Protein AF-A0A7S4T462-F1 (afdb_monomer_lite)

Radius of gyration: 34.38 Å; chains: 1; bounding box: 130×39×91 Å

Foldseek 3Di:
DLVLQLLVLQDDPPPPDPPPPDPDDDDDDDDDDDDDDDDDDDDPPPPPPPPDRPPDPDQDPSSVVLVVVLVQFVLDLSNLSSLQSSQCPVPPQWAALVSLVVLLVVLQVVCVVVVHDGDDSVRVVVVLCVLLVAPDPGTDGSVSCNDPRRSRPNSLSSCSRHVNVVVVCVVPDDPVVVVVVVVDPDPTSVVVVVVVVVVVVVVVVVVVVVVVVVVVVVVPPPPDDDDDDDDDDDDDDDDDDDD

InterPro domains:
  IPR002048 EF-hand domain [PS50222] (75-110)
  IPR011992 EF-hand domain pair [SSF47473] (55-147)
  IPR018247 EF-Hand 1, calcium-binding site [PS00018] (88-100)

O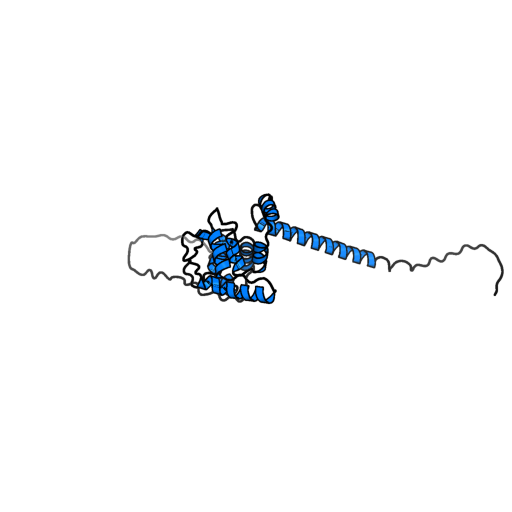rganism: NCBI:txid49249

Sequence (243 aa):
MIVDRIFDAAPRPFEGTSHIDGAGGKEEGEGGGNDQQSSPTDDQQTQQQQNGPINRDYLSYEDFIFFMLSEEDKANEISVRYWFTCIDVDGDGKLNNMEMRSFYAVQLHRMQCMGHEIVPFEDMLCQMIDMIKPGNNDYLVVEDFLQVECAQVSGALFDALFNLNKYLQFEQRDPFMERQKREDEFETDWDRFACIDYNRLAMEEEAREEEAMEIDWVTVDDEDDDGDDFNSLGLGGASEAPF

Structure (mmCIF, N/CA/C/O backbone):
data_AF-A0A7S4T462-F1
#
_entry.id   AF-A0A7S4T462-F1
#
loop_
_atom_site.group_PDB
_atom_site.id
_atom_site.type_symbol
_atom_site.label_atom_id
_atom_site.label_alt_id
_atom_site.label_comp_id
_atom_site.label_asym_id
_atom_site.label_entity_id
_atom_site.label_seq_id
_atom_site.pdbx_PDB_ins_code
_atom_site.Cartn_x
_atom_site.Cartn_y
_atom_site.Cartn_z
_atom_site.occupancy
_atom_site.B_iso_or_equiv
_atom_site.auth_seq_id
_atom_site.auth_comp_id
_atom_site.auth_asym_id
_atom_site.auth_atom_id
_atom_site.pdbx_PDB_model_num
ATOM 1 N N . MET A 1 1 ? -4.433 -18.798 -0.898 1.00 62.19 1 MET A N 1
ATOM 2 C CA . MET A 1 1 ? -3.536 -17.836 -0.198 1.00 62.19 1 MET A CA 1
ATOM 3 C C . MET A 1 1 ? -3.429 -16.597 -1.069 1.00 62.19 1 MET A C 1
ATOM 5 O O . MET A 1 1 ? -2.829 -16.730 -2.119 1.00 62.19 1 MET A O 1
ATOM 9 N N . ILE A 1 2 ? -4.044 -15.473 -0.678 1.00 71.19 2 ILE A N 1
ATOM 10 C CA . ILE A 1 2 ? -4.223 -14.185 -1.400 1.00 71.19 2 ILE A CA 1
ATOM 11 C C . ILE A 1 2 ? -4.645 -14.249 -2.883 1.00 71.19 2 ILE A C 1
ATOM 13 O O . ILE A 1 2 ? -5.666 -13.684 -3.234 1.00 71.19 2 ILE A O 1
ATOM 17 N N . VAL A 1 3 ? -3.933 -14.988 -3.733 1.00 64.25 3 VAL A N 1
ATOM 18 C CA . VAL A 1 3 ? -4.213 -15.226 -5.154 1.00 64.25 3 VAL A CA 1
ATOM 19 C C . VAL A 1 3 ? -5.631 -15.745 -5.367 1.00 64.25 3 VAL A C 1
ATOM 21 O O . VAL A 1 3 ? -6.352 -15.185 -6.175 1.00 64.25 3 VAL A O 1
ATOM 24 N N . ASP A 1 4 ? -6.080 -16.727 -4.581 1.00 66.75 4 ASP A N 1
ATOM 25 C CA . ASP A 1 4 ? -7.462 -17.230 -4.682 1.00 66.75 4 ASP A CA 1
ATOM 26 C C . ASP A 1 4 ? -8.505 -16.149 -4.343 1.00 66.75 4 ASP A C 1
ATOM 28 O O . ASP A 1 4 ? -9.609 -16.159 -4.867 1.00 66.75 4 ASP A O 1
ATOM 32 N N . ARG A 1 5 ? -8.142 -15.196 -3.475 1.00 73.62 5 ARG A N 1
ATOM 33 C CA . ARG A 1 5 ? -9.032 -14.131 -2.988 1.00 73.62 5 ARG A CA 1
ATOM 34 C C . ARG A 1 5 ? -9.063 -12.918 -3.918 1.00 73.62 5 ARG A C 1
ATOM 36 O O . ARG A 1 5 ? -10.087 -12.251 -3.999 1.00 73.62 5 ARG A O 1
ATOM 43 N N . ILE A 1 6 ? -7.989 -12.685 -4.673 1.00 73.94 6 ILE A N 1
ATOM 44 C CA . ILE A 1 6 ? -7.920 -11.690 -5.758 1.00 73.94 6 ILE A CA 1
ATOM 45 C C . ILE A 1 6 ? -9.051 -11.922 -6.776 1.00 73.94 6 ILE A C 1
ATOM 47 O O . ILE A 1 6 ? -9.621 -10.955 -7.281 1.00 73.94 6 ILE A O 1
ATOM 51 N N . PHE A 1 7 ? -9.414 -13.184 -7.038 1.00 67.00 7 PHE A N 1
ATOM 52 C CA . PHE A 1 7 ? -10.509 -13.546 -7.947 1.00 67.00 7 PHE A CA 1
ATOM 53 C C . PHE A 1 7 ? -11.904 -13.191 -7.418 1.00 67.00 7 PHE A C 1
ATOM 55 O O . PHE A 1 7 ? -12.796 -12.862 -8.208 1.00 67.00 7 PHE A O 1
ATOM 62 N N . ASP A 1 8 ? -12.082 -13.253 -6.099 1.00 66.06 8 ASP A N 1
ATOM 63 C CA . ASP A 1 8 ? -13.355 -12.978 -5.428 1.00 66.06 8 ASP A CA 1
ATOM 64 C C . ASP A 1 8 ? -13.552 -11.476 -5.165 1.00 66.06 8 ASP A C 1
ATOM 66 O O . ASP A 1 8 ? -14.682 -10.991 -5.165 1.00 66.06 8 ASP A O 1
ATOM 70 N N . ALA A 1 9 ? -12.459 -10.730 -4.970 1.00 61.94 9 ALA A N 1
ATOM 71 C CA . ALA A 1 9 ? -12.488 -9.318 -4.593 1.00 61.94 9 ALA A CA 1
ATOM 72 C C . ALA A 1 9 ? -12.623 -8.338 -5.771 1.00 61.94 9 ALA A C 1
ATOM 74 O O . ALA A 1 9 ? -12.932 -7.167 -5.546 1.00 61.94 9 ALA A O 1
ATOM 75 N N . ALA A 1 10 ? -12.378 -8.770 -7.014 1.00 58.78 10 ALA A N 1
ATOM 76 C CA . ALA A 1 10 ? -12.429 -7.881 -8.176 1.00 58.78 10 ALA A CA 1
ATOM 77 C C . ALA A 1 10 ? -13.847 -7.307 -8.363 1.00 58.78 10 ALA A C 1
ATOM 79 O O . ALA A 1 10 ? -14.782 -8.082 -8.588 1.00 58.78 10 ALA A O 1
ATOM 80 N N . PRO A 1 11 ? -14.049 -5.974 -8.274 1.00 55.66 11 PRO A N 1
ATOM 81 C CA . PRO A 1 11 ? -15.341 -5.378 -8.575 1.00 55.66 11 PRO A CA 1
ATOM 82 C C . PRO A 1 11 ? -15.664 -5.639 -10.047 1.00 55.66 11 PRO A C 1
ATOM 84 O O . PRO A 1 11 ? -14.850 -5.367 -10.923 1.00 55.66 11 PRO A O 1
ATOM 87 N N . ARG A 1 12 ? -16.854 -6.187 -10.316 1.00 59.28 12 ARG A N 1
ATOM 88 C CA . ARG A 1 12 ? -17.283 -6.614 -11.657 1.00 59.28 12 ARG A CA 1
ATOM 89 C C . ARG A 1 12 ? -18.352 -5.664 -12.200 1.00 59.28 12 ARG A C 1
ATOM 91 O O . ARG A 1 12 ? -19.543 -5.968 -12.101 1.00 59.28 12 ARG A O 1
ATOM 98 N N . PRO A 1 13 ? -17.981 -4.494 -12.746 1.00 53.31 13 PRO A N 1
ATOM 99 C CA . PRO A 1 13 ? -18.954 -3.511 -13.220 1.00 53.31 13 PRO A CA 1
ATOM 100 C C . PRO A 1 13 ? -19.794 -3.997 -14.415 1.00 53.31 13 PRO A C 1
ATOM 102 O O . PRO A 1 13 ? -20.861 -3.435 -14.658 1.00 53.31 13 PRO A O 1
ATOM 105 N N . PHE A 1 14 ? -19.368 -5.042 -15.141 1.00 52.16 14 PHE A N 1
ATOM 106 C CA . PHE A 1 14 ? -20.027 -5.486 -16.379 1.00 52.16 14 PHE A CA 1
ATOM 107 C C . PHE A 1 14 ? -20.730 -6.854 -16.313 1.00 52.16 14 PHE A C 1
ATOM 109 O O . PHE A 1 14 ? -21.418 -7.218 -17.268 1.00 52.16 14 PHE A O 1
ATOM 116 N N . GLU A 1 15 ? -20.677 -7.587 -15.193 1.00 54.62 15 GLU A N 1
ATOM 117 C CA . GLU A 1 15 ? -21.328 -8.912 -15.075 1.00 54.62 15 GLU A CA 1
ATOM 118 C C . GLU A 1 15 ? -22.874 -8.871 -14.985 1.00 54.62 15 GLU A C 1
ATOM 120 O O . GLU A 1 15 ? -23.521 -9.903 -14.833 1.00 54.62 15 GLU A O 1
ATOM 125 N N . GLY A 1 16 ? -23.493 -7.697 -15.158 1.00 48.91 16 GLY A N 1
ATOM 126 C CA . GLY A 1 16 ? -24.949 -7.503 -15.129 1.00 48.91 16 GLY A CA 1
ATOM 127 C C . GLY A 1 16 ? -25.633 -7.184 -16.465 1.00 48.91 16 GLY A C 1
ATOM 128 O O . GLY A 1 16 ? -26.823 -6.883 -16.456 1.00 48.91 16 GLY A O 1
ATOM 129 N N . THR A 1 17 ? -24.948 -7.214 -17.616 1.00 41.41 17 THR A N 1
ATOM 130 C CA . THR A 1 17 ? -25.564 -6.807 -18.903 1.00 41.41 17 THR A CA 1
ATOM 131 C C . THR A 1 17 ? -25.539 -7.891 -19.976 1.00 41.41 17 THR A C 1
ATOM 133 O O . THR A 1 17 ? -25.097 -7.685 -21.099 1.00 41.41 17 THR A O 1
ATOM 136 N N . SER A 1 18 ? -26.115 -9.054 -19.678 1.00 38.94 18 SER A N 1
ATOM 137 C CA . SER A 1 18 ? -26.598 -9.963 -20.723 1.00 38.94 18 SER A CA 1
ATOM 138 C C . SER A 1 18 ? -28.106 -9.783 -20.939 1.00 38.94 18 SER A C 1
ATOM 140 O O . SER A 1 18 ? -28.881 -10.703 -20.692 1.00 38.94 18 SER A O 1
ATOM 142 N N . HIS A 1 19 ? -28.535 -8.603 -21.404 1.00 33.97 19 HIS A N 1
ATOM 143 C CA . HIS A 1 19 ? -29.791 -8.488 -22.154 1.00 33.97 19 HIS A CA 1
ATOM 144 C C . HIS A 1 19 ? -29.422 -8.419 -23.634 1.00 33.97 19 HIS A C 1
ATOM 146 O O . HIS A 1 19 ? -29.147 -7.363 -24.201 1.00 33.97 19 HIS A O 1
ATOM 152 N N . ILE A 1 20 ? -29.310 -9.599 -24.238 1.00 38.91 20 ILE A N 1
ATOM 153 C CA . ILE A 1 20 ? -29.162 -9.752 -25.679 1.00 38.91 20 ILE A CA 1
ATOM 154 C C . ILE A 1 20 ? -30.552 -9.492 -26.263 1.00 38.91 20 ILE A C 1
ATOM 156 O O . ILE A 1 20 ? -31.347 -10.419 -26.413 1.00 38.91 20 ILE A O 1
ATOM 160 N N . ASP A 1 21 ? -30.871 -8.234 -26.562 1.00 31.23 21 ASP A N 1
ATOM 161 C CA . ASP A 1 21 ? -32.060 -7.914 -27.349 1.00 31.23 21 ASP A CA 1
ATOM 162 C C . ASP A 1 21 ? -31.800 -8.315 -28.802 1.00 31.23 21 ASP A C 1
ATOM 164 O O . ASP A 1 21 ? -31.276 -7.568 -29.630 1.00 31.23 21 ASP A O 1
ATOM 168 N N . GLY A 1 22 ? -32.151 -9.566 -29.099 1.00 31.09 22 GLY A N 1
ATOM 169 C CA . GLY A 1 22 ? -32.289 -10.065 -30.454 1.00 31.09 22 GLY A CA 1
ATOM 170 C C . GLY A 1 22 ? -33.370 -9.270 -31.179 1.00 31.09 22 GLY A C 1
ATOM 171 O O . GLY A 1 22 ? -34.562 -9.504 -30.990 1.00 31.09 22 GLY A O 1
ATOM 172 N N . ALA A 1 23 ? -32.944 -8.348 -32.040 1.00 31.73 23 ALA A N 1
ATOM 173 C CA . ALA A 1 23 ? -33.798 -7.644 -32.985 1.00 31.73 23 ALA A CA 1
ATOM 174 C C . ALA A 1 23 ? -34.336 -8.622 -34.050 1.00 31.73 23 ALA A C 1
ATOM 176 O O . ALA A 1 23 ? -33.812 -8.737 -35.157 1.00 31.73 23 ALA A O 1
ATOM 177 N N . GLY A 1 24 ? -35.392 -9.355 -33.697 1.00 30.33 24 GLY A N 1
ATOM 178 C CA . GLY A 1 24 ? -36.253 -10.080 -34.624 1.00 30.33 24 GLY A CA 1
ATOM 179 C C . GLY A 1 24 ? -37.418 -9.190 -35.036 1.00 30.33 24 GLY A C 1
ATOM 180 O O . GLY A 1 24 ? -38.389 -9.055 -34.298 1.00 30.33 24 GLY A O 1
ATOM 181 N N . GLY A 1 25 ? -37.326 -8.573 -36.214 1.00 32.47 25 GLY A N 1
ATOM 182 C CA . GLY A 1 25 ? -38.443 -7.839 -36.801 1.00 32.47 25 GLY A CA 1
ATOM 183 C C . GLY A 1 25 ? -39.597 -8.774 -37.163 1.00 32.47 25 GLY A C 1
ATOM 184 O O . GLY A 1 25 ? -39.369 -9.806 -37.797 1.00 32.47 25 GLY A O 1
ATOM 185 N N . LYS A 1 26 ? -40.825 -8.392 -36.790 1.00 30.56 26 LYS A N 1
ATOM 186 C CA . LYS A 1 26 ? -42.068 -8.783 -37.471 1.00 30.56 26 LYS A CA 1
ATOM 187 C C . LYS A 1 26 ? -43.258 -7.916 -37.040 1.00 30.56 26 LYS A C 1
ATOM 189 O O . LYS A 1 26 ? -43.678 -7.955 -35.893 1.00 30.56 26 LYS A O 1
ATOM 194 N N . GLU A 1 27 ? -43.726 -7.157 -38.028 1.00 30.92 27 GLU A N 1
ATOM 195 C CA . GLU A 1 27 ? -45.117 -6.933 -38.453 1.00 30.92 27 GLU A CA 1
ATOM 196 C C . GLU A 1 27 ? -46.184 -6.536 -37.417 1.00 30.92 27 GLU A C 1
ATOM 198 O O . GLU A 1 27 ? -46.613 -7.310 -36.565 1.00 30.92 27 GLU A O 1
ATOM 203 N N . GLU A 1 28 ? -46.674 -5.310 -37.614 1.00 28.75 28 GLU A N 1
ATOM 204 C CA . GLU A 1 28 ? -47.886 -4.729 -37.044 1.00 28.75 28 GLU A CA 1
ATOM 205 C C . GLU A 1 28 ? -49.155 -5.473 -37.499 1.00 28.75 28 GLU A C 1
ATOM 207 O O . GLU A 1 28 ? -49.307 -5.836 -38.668 1.00 28.75 28 GLU A O 1
ATOM 212 N N . GLY A 1 29 ? -50.107 -5.626 -36.576 1.00 30.02 29 GLY A N 1
ATOM 213 C CA . GLY A 1 29 ? -51.473 -6.070 -36.845 1.00 30.02 29 GLY A CA 1
ATOM 214 C C . GLY A 1 29 ? -52.415 -5.626 -35.725 1.00 30.02 29 GLY A C 1
ATOM 215 O O . GLY A 1 29 ? -52.280 -6.059 -34.584 1.00 30.02 29 GLY A O 1
ATOM 216 N N . GLU A 1 30 ? -53.342 -4.732 -36.068 1.00 28.66 30 GLU A N 1
ATOM 217 C CA . GLU A 1 30 ? -54.374 -4.128 -35.216 1.00 28.66 30 GLU A CA 1
ATOM 218 C C . GLU A 1 30 ? -55.399 -5.138 -34.651 1.00 28.66 30 GLU A C 1
ATOM 220 O O . GLU A 1 30 ? -55.728 -6.136 -35.291 1.00 28.66 30 GLU A O 1
ATOM 225 N N . GLY A 1 31 ? -56.016 -4.812 -33.504 1.00 27.34 31 GLY A N 1
ATOM 226 C CA . GLY A 1 31 ? -57.252 -5.457 -33.032 1.00 27.34 31 GLY A CA 1
ATOM 227 C C . GLY A 1 31 ? -57.578 -5.175 -31.560 1.00 27.34 31 GLY A C 1
ATOM 228 O O . GLY A 1 31 ? -56.803 -5.535 -30.686 1.00 27.34 31 GLY A O 1
ATOM 229 N N . GLY A 1 32 ? -58.705 -4.508 -31.283 1.00 26.75 32 GLY A N 1
ATOM 230 C CA . GLY A 1 32 ? -59.044 -3.928 -29.974 1.00 26.75 32 GLY A CA 1
ATOM 231 C C . GLY A 1 32 ? -59.786 -4.818 -28.959 1.00 26.75 32 GLY A C 1
ATOM 232 O O . GLY A 1 32 ? -60.119 -5.962 -29.243 1.00 26.75 32 GLY A O 1
ATOM 233 N N . GLY A 1 33 ? -60.141 -4.216 -27.810 1.00 27.02 33 GLY A N 1
ATOM 234 C CA . GLY A 1 33 ? -61.352 -4.556 -27.039 1.00 27.02 33 GLY A CA 1
ATOM 235 C C . GLY A 1 33 ? -61.203 -5.065 -25.590 1.00 27.02 33 GLY A C 1
ATOM 236 O O . GLY A 1 33 ? -60.938 -6.238 -25.382 1.00 27.02 33 GLY A O 1
ATOM 237 N N . ASN A 1 34 ? -61.566 -4.183 -24.645 1.00 28.61 34 ASN A N 1
ATOM 238 C CA . ASN A 1 34 ? -62.263 -4.372 -23.351 1.00 28.61 34 ASN A CA 1
ATOM 239 C C . ASN A 1 34 ? -61.673 -5.114 -22.121 1.00 28.61 34 ASN A C 1
ATOM 241 O O . ASN A 1 34 ? -61.411 -6.309 -22.138 1.00 28.61 34 ASN A O 1
ATOM 245 N N . ASP A 1 35 ? -61.662 -4.348 -21.013 1.00 30.41 35 ASP A N 1
ATOM 246 C CA . ASP A 1 35 ? -62.121 -4.611 -19.627 1.00 30.41 35 ASP A CA 1
ATOM 247 C C . ASP A 1 35 ? -62.155 -6.050 -19.071 1.00 30.41 35 ASP A C 1
ATOM 249 O O . ASP A 1 35 ? -62.993 -6.841 -19.490 1.00 30.41 35 ASP A O 1
ATOM 253 N N . GLN A 1 36 ? -61.431 -6.315 -17.966 1.00 30.83 36 GLN A N 1
ATOM 254 C CA . GLN A 1 36 ? -62.022 -6.438 -16.613 1.00 30.83 36 GLN A CA 1
ATOM 255 C C . GLN A 1 36 ? -60.972 -6.676 -15.501 1.00 30.83 36 GLN A C 1
ATOM 257 O O . GLN A 1 36 ? -59.954 -7.332 -15.692 1.00 30.83 36 GLN A O 1
ATOM 262 N N . GLN A 1 37 ? -61.276 -6.143 -14.314 1.00 31.98 37 GLN A N 1
ATOM 263 C CA . GLN A 1 37 ? -60.591 -6.312 -13.026 1.00 31.98 37 GLN A CA 1
ATOM 264 C C . GLN A 1 37 ? -60.513 -7.763 -12.523 1.00 31.98 37 GLN A C 1
ATOM 266 O O . GLN A 1 37 ? -61.532 -8.445 -12.480 1.00 31.98 37 GLN A O 1
ATOM 271 N N . SER A 1 38 ? -59.370 -8.128 -11.929 1.00 29.27 38 SER A N 1
ATOM 272 C CA . SER A 1 38 ? -59.305 -8.980 -10.727 1.00 29.27 38 SER A CA 1
ATOM 273 C C . SER A 1 38 ? -57.904 -8.946 -10.095 1.00 29.27 38 SER A C 1
ATOM 275 O O . SER A 1 38 ? -56.937 -9.421 -10.682 1.00 29.27 38 SER A O 1
ATOM 277 N N . SER A 1 39 ? -57.800 -8.385 -8.891 1.00 29.14 39 SER A N 1
ATOM 278 C CA . SER A 1 39 ? -56.737 -8.668 -7.904 1.00 29.14 39 SER A CA 1
ATOM 279 C C . SER A 1 39 ? -57.210 -9.827 -6.996 1.00 29.14 39 SER A C 1
ATOM 281 O O . SER A 1 39 ? -58.387 -10.183 -7.086 1.00 29.14 39 SER A O 1
ATOM 283 N N . PRO A 1 40 ? -56.470 -10.262 -5.957 1.00 47.38 40 PRO A N 1
ATOM 284 C CA . PRO A 1 40 ? -55.028 -10.526 -5.787 1.00 47.38 40 PRO A CA 1
ATOM 285 C C . PRO A 1 40 ? -54.788 -11.952 -5.215 1.00 47.38 40 PRO A C 1
ATOM 287 O O . PRO A 1 40 ? -55.666 -12.455 -4.529 1.00 47.38 40 PRO A O 1
ATOM 290 N N . THR A 1 41 ? -53.610 -12.571 -5.369 1.00 28.88 41 THR A N 1
ATOM 291 C CA . THR A 1 41 ? -53.104 -13.560 -4.380 1.00 28.88 41 THR A CA 1
ATOM 292 C C . THR A 1 41 ? -51.619 -13.872 -4.576 1.00 28.88 41 THR A C 1
ATOM 294 O O . THR A 1 41 ? -51.165 -14.059 -5.701 1.00 28.88 41 THR A O 1
ATOM 297 N N . ASP A 1 42 ? -50.940 -13.896 -3.431 1.00 33.91 42 ASP A N 1
ATOM 298 C CA . ASP A 1 42 ? -49.618 -14.395 -3.036 1.00 33.91 42 ASP A CA 1
ATOM 299 C C . ASP A 1 42 ? -48.817 -15.290 -3.997 1.00 33.91 42 ASP A C 1
ATOM 301 O O . ASP A 1 42 ? -49.311 -16.301 -4.482 1.00 33.91 42 ASP A O 1
ATOM 305 N N . ASP A 1 43 ? -47.545 -14.919 -4.202 1.00 33.12 43 ASP A N 1
ATOM 306 C CA . ASP A 1 43 ? -46.357 -15.748 -3.908 1.00 33.12 43 ASP A CA 1
ATOM 307 C C . ASP A 1 43 ? -45.109 -15.099 -4.543 1.00 33.12 43 ASP A C 1
ATOM 309 O O . ASP A 1 43 ? -44.604 -15.519 -5.584 1.00 33.12 43 ASP A O 1
ATOM 313 N N . GLN A 1 44 ? -44.576 -14.039 -3.918 1.00 32.72 44 GLN A N 1
ATOM 314 C CA . GLN A 1 44 ? -43.196 -13.618 -4.188 1.00 32.72 44 GLN A CA 1
ATOM 315 C C . GLN A 1 44 ? -42.256 -14.464 -3.329 1.00 32.72 44 GLN A C 1
ATOM 317 O O . GLN A 1 44 ? -41.857 -14.077 -2.233 1.00 32.72 44 GLN A O 1
ATOM 322 N N . GLN A 1 45 ? -41.882 -15.634 -3.850 1.00 32.22 45 GLN A N 1
ATOM 323 C CA . GLN A 1 45 ? -40.584 -16.213 -3.523 1.00 32.22 45 GLN A CA 1
ATOM 324 C C . GLN A 1 45 ? -39.515 -15.344 -4.181 1.00 32.22 45 GLN A C 1
ATOM 326 O O . GLN A 1 45 ? -39.219 -15.470 -5.368 1.00 32.22 45 GLN A O 1
ATOM 331 N N . THR A 1 46 ? -38.947 -14.438 -3.395 1.00 33.22 46 THR A N 1
ATOM 332 C CA . THR A 1 46 ? -37.712 -13.733 -3.721 1.00 33.22 46 THR A CA 1
ATOM 333 C C . THR A 1 46 ? -36.607 -14.779 -3.859 1.00 33.22 46 THR A C 1
ATOM 335 O O . THR A 1 46 ? -36.062 -15.259 -2.865 1.00 33.22 46 THR A O 1
ATOM 338 N N . GLN A 1 47 ? -36.296 -15.184 -5.091 1.00 36.00 47 GLN A N 1
ATOM 339 C CA . GLN A 1 47 ? -35.073 -15.927 -5.374 1.00 36.00 47 GLN A CA 1
ATOM 340 C C . GLN A 1 47 ? -33.899 -14.984 -5.107 1.00 36.00 47 GLN A C 1
ATOM 342 O O . GLN A 1 47 ? -33.566 -14.133 -5.927 1.00 36.00 47 GLN A O 1
ATOM 347 N N . GLN A 1 48 ? -33.297 -15.114 -3.924 1.00 36.91 48 GLN A N 1
ATOM 348 C CA . GLN A 1 48 ? -31.930 -14.667 -3.694 1.00 36.91 48 GLN A CA 1
ATOM 349 C C . GLN A 1 48 ? -31.047 -15.423 -4.681 1.00 36.91 48 GLN A C 1
ATOM 351 O O . GLN A 1 48 ? -30.844 -16.632 -4.559 1.00 36.91 48 GLN A O 1
ATOM 356 N N . GLN A 1 49 ? -30.568 -14.704 -5.687 1.00 38.41 49 GLN A N 1
ATOM 357 C CA . GLN A 1 49 ? -29.569 -15.191 -6.616 1.00 38.41 49 GLN A CA 1
ATOM 358 C C . GLN A 1 49 ? -28.253 -15.286 -5.838 1.00 38.41 49 GLN A C 1
ATOM 360 O O . GLN A 1 49 ? -27.534 -14.309 -5.657 1.00 38.41 49 GLN A O 1
ATOM 365 N N . GLN A 1 50 ? -28.004 -16.465 -5.269 1.00 37.25 50 GLN A N 1
ATOM 366 C CA . GLN A 1 50 ? -26.713 -16.818 -4.696 1.00 37.25 50 GLN A CA 1
ATOM 367 C C . GLN A 1 50 ? -25.725 -16.927 -5.861 1.00 37.25 50 GLN A C 1
ATOM 369 O O . GLN A 1 50 ? -25.763 -17.900 -6.615 1.00 37.25 50 GLN A O 1
ATOM 374 N N . ASN A 1 51 ? -24.868 -15.919 -6.027 1.00 39.31 51 ASN A N 1
ATOM 375 C CA . ASN A 1 51 ? -23.674 -16.053 -6.852 1.00 39.31 51 ASN A CA 1
ATOM 376 C C . 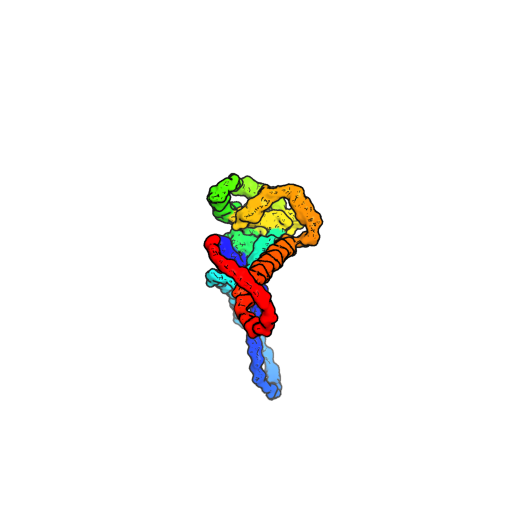ASN A 1 51 ? -22.784 -17.116 -6.201 1.00 39.31 51 ASN A C 1
ATOM 378 O O . ASN A 1 51 ? -22.212 -16.898 -5.135 1.00 39.31 51 ASN A O 1
ATOM 382 N N . GLY A 1 52 ? -22.737 -18.300 -6.812 1.00 37.38 52 GLY A N 1
ATOM 383 C CA . GLY A 1 52 ? -21.796 -19.347 -6.427 1.00 37.38 52 GLY A CA 1
ATOM 384 C C . GLY A 1 52 ? -20.349 -18.908 -6.689 1.00 37.38 52 GLY A C 1
ATOM 385 O O . GLY A 1 52 ? -20.126 -18.028 -7.522 1.00 37.38 52 GLY A O 1
ATOM 386 N N . PRO A 1 53 ? -19.363 -19.518 -6.007 1.00 48.25 53 PRO A N 1
ATOM 387 C CA . PRO A 1 53 ? -17.961 -19.154 -6.164 1.00 48.25 53 PRO A CA 1
ATOM 388 C C . PRO A 1 53 ? -17.526 -19.447 -7.602 1.00 48.25 53 PRO A C 1
ATOM 390 O O . PRO A 1 53 ? -17.581 -20.593 -8.065 1.00 48.25 53 PRO A O 1
ATOM 393 N N . ILE A 1 54 ? -17.137 -18.401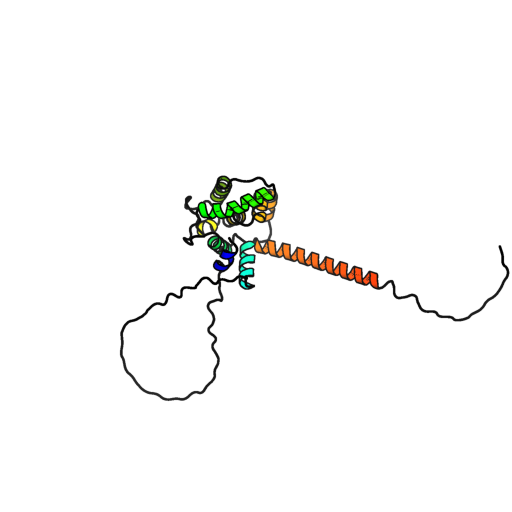 -8.332 1.00 57.44 54 ILE A N 1
ATOM 394 C CA . ILE A 1 54 ? -16.653 -18.522 -9.704 1.00 57.44 54 ILE A CA 1
ATOM 395 C C . ILE A 1 54 ? -15.218 -19.041 -9.621 1.00 57.44 54 ILE A C 1
ATOM 397 O O . ILE A 1 54 ? -14.268 -18.275 -9.536 1.00 57.44 54 ILE A O 1
ATOM 401 N N . ASN A 1 55 ? -15.063 -20.363 -9.629 1.00 54.59 55 ASN A N 1
ATOM 402 C CA . ASN A 1 55 ? -13.755 -21.007 -9.601 1.00 54.59 55 ASN A CA 1
ATOM 403 C C . ASN A 1 55 ? -13.060 -20.789 -10.960 1.00 54.59 55 ASN A C 1
ATOM 405 O O . ASN A 1 55 ? -13.284 -21.548 -11.907 1.00 54.59 55 ASN A O 1
ATOM 409 N N . ARG A 1 56 ? -12.305 -19.691 -11.095 1.00 63.78 56 ARG A N 1
ATOM 410 C CA . ARG A 1 56 ? -11.474 -19.405 -12.271 1.00 63.78 56 ARG A CA 1
ATOM 411 C C . ARG A 1 56 ? -10.018 -19.663 -11.916 1.00 63.78 56 ARG A C 1
ATOM 413 O O . ARG A 1 56 ? -9.453 -18.966 -11.087 1.00 63.78 56 ARG A O 1
ATOM 420 N N . ASP A 1 57 ? -9.397 -20.596 -12.626 1.00 69.25 57 ASP A N 1
ATOM 421 C CA . ASP A 1 57 ? -7.953 -20.844 -12.531 1.00 69.25 57 ASP A CA 1
ATOM 422 C C . ASP A 1 57 ? -7.110 -19.719 -13.188 1.00 69.25 57 ASP A C 1
ATOM 424 O O . ASP A 1 57 ? -5.882 -19.742 -13.119 1.00 69.25 57 ASP A O 1
ATOM 428 N N . TYR A 1 58 ? -7.749 -18.734 -13.844 1.00 76.06 58 TYR A N 1
ATOM 429 C CA . TYR A 1 58 ? -7.093 -17.681 -14.632 1.00 76.06 58 TYR A CA 1
ATOM 430 C C . TYR A 1 58 ? -7.765 -16.313 -14.460 1.00 76.06 58 TYR A C 1
ATOM 432 O O . TYR A 1 58 ? -8.995 -16.216 -14.449 1.00 76.06 58 TYR A O 1
ATOM 440 N N . LEU A 1 59 ? -6.951 -15.251 -14.377 1.00 78.81 59 LEU A N 1
ATOM 441 C CA . LEU A 1 59 ? -7.419 -13.860 -14.363 1.00 78.81 59 LEU A CA 1
ATOM 442 C C . LEU A 1 59 ? -7.779 -13.448 -15.789 1.00 78.81 59 LEU A C 1
ATOM 444 O O . LEU A 1 59 ? -6.982 -13.640 -16.711 1.00 78.81 59 LEU A O 1
ATOM 448 N N . SER A 1 60 ? -8.968 -12.877 -15.982 1.00 84.50 60 SER A N 1
ATOM 449 C CA . SER A 1 60 ? -9.261 -12.199 -17.243 1.00 84.50 60 SER A CA 1
ATOM 450 C C . SER A 1 60 ? -8.446 -10.905 -17.345 1.00 84.50 60 SER A C 1
ATOM 452 O O . SER A 1 60 ? -7.919 -10.406 -16.352 1.00 84.50 60 SER A O 1
ATOM 454 N N . TYR A 1 61 ? -8.349 -10.340 -18.550 1.00 84.88 61 TYR A N 1
ATOM 455 C CA . TYR A 1 61 ? -7.674 -9.053 -18.738 1.00 84.88 61 TYR A CA 1
ATOM 456 C C . TYR A 1 61 ? -8.326 -7.931 -17.913 1.00 84.88 61 TYR A C 1
ATOM 458 O O . TYR A 1 61 ? -7.625 -7.084 -17.374 1.00 84.88 61 TYR A O 1
ATOM 466 N N . GLU A 1 62 ? -9.651 -7.961 -17.755 1.00 83.88 62 GLU A N 1
ATOM 467 C CA . GLU A 1 62 ? -10.376 -7.013 -16.904 1.00 83.88 62 GLU A CA 1
ATOM 468 C C . GLU A 1 62 ? -9.989 -7.175 -15.428 1.00 83.88 62 GLU A C 1
ATOM 470 O O . GLU A 1 62 ? -9.622 -6.194 -14.782 1.00 83.88 62 GLU A O 1
ATOM 475 N N . ASP A 1 63 ? -9.979 -8.413 -14.919 1.00 83.38 63 ASP A N 1
ATOM 476 C CA . ASP A 1 63 ? -9.555 -8.701 -13.541 1.00 83.38 63 ASP A CA 1
ATOM 477 C C . ASP A 1 63 ? -8.098 -8.253 -13.314 1.00 83.38 63 ASP A C 1
ATOM 479 O O . ASP A 1 63 ? -7.754 -7.717 -12.261 1.00 83.38 63 ASP A O 1
ATOM 483 N N . PHE A 1 64 ? -7.243 -8.428 -14.327 1.00 86.69 64 PHE A N 1
ATOM 484 C CA . PHE A 1 64 ? -5.852 -7.990 -14.294 1.00 86.69 64 PHE A CA 1
ATOM 485 C C . PHE A 1 64 ? -5.708 -6.462 -14.271 1.00 86.69 64 PHE A C 1
ATOM 487 O O . PHE A 1 64 ? -4.850 -5.961 -13.550 1.00 86.69 64 PHE A O 1
ATOM 494 N N . ILE A 1 65 ? -6.543 -5.708 -14.998 1.00 88.69 65 ILE A N 1
ATOM 495 C CA . ILE A 1 65 ? -6.539 -4.236 -14.928 1.00 88.69 65 ILE A CA 1
ATOM 496 C C . ILE A 1 65 ? -6.878 -3.776 -13.509 1.00 88.69 65 ILE A C 1
ATOM 498 O O . ILE A 1 65 ? -6.161 -2.946 -12.953 1.00 88.69 65 ILE A O 1
ATOM 502 N N . PHE A 1 66 ? -7.935 -4.327 -12.904 1.00 85.50 66 PHE A N 1
ATOM 503 C CA . PHE A 1 66 ? -8.307 -3.978 -11.530 1.00 85.50 66 PHE A CA 1
ATOM 504 C C . PHE A 1 66 ? -7.218 -4.345 -10.527 1.00 85.50 66 PHE A C 1
ATOM 506 O O . PHE A 1 66 ? -6.920 -3.549 -9.636 1.00 85.50 66 PHE A O 1
ATOM 513 N N . PHE A 1 67 ? -6.600 -5.515 -10.699 1.00 89.94 67 PHE A N 1
ATOM 514 C CA . PHE A 1 67 ? -5.444 -5.925 -9.912 1.00 89.94 67 PHE A CA 1
ATOM 515 C C . PHE A 1 67 ? -4.292 -4.923 -10.048 1.00 89.94 67 PHE A C 1
ATOM 517 O O . PHE A 1 67 ? -3.809 -4.441 -9.031 1.00 89.94 67 PHE A O 1
ATOM 524 N N . MET A 1 68 ? -3.891 -4.557 -11.270 1.00 90.75 68 MET A N 1
ATOM 525 C CA . MET A 1 68 ? -2.788 -3.619 -11.514 1.00 90.75 68 MET A CA 1
ATOM 526 C C . MET A 1 68 ? -3.066 -2.230 -10.933 1.00 90.75 68 MET A C 1
ATOM 528 O O . MET A 1 68 ? -2.223 -1.688 -10.226 1.00 90.75 68 MET A O 1
ATOM 532 N N . LEU A 1 69 ? -4.258 -1.672 -11.171 1.00 89.12 69 LEU A N 1
ATOM 533 C CA . LEU A 1 69 ? -4.647 -0.372 -10.612 1.00 89.12 69 LEU A CA 1
ATOM 534 C C . LEU A 1 69 ? -4.636 -0.396 -9.078 1.00 89.12 69 LEU A C 1
ATOM 536 O O . LEU A 1 69 ? -4.143 0.537 -8.447 1.00 89.12 69 LEU A O 1
ATOM 540 N N . SER A 1 70 ? -5.152 -1.477 -8.482 1.00 91.12 70 SER A N 1
ATOM 541 C CA . SER A 1 70 ? -5.207 -1.616 -7.025 1.00 91.12 70 SER A CA 1
ATOM 542 C C . SER A 1 70 ? -3.837 -1.864 -6.410 1.00 91.12 70 SER A C 1
ATOM 544 O O . SER A 1 70 ? -3.584 -1.452 -5.281 1.00 91.12 70 SER A O 1
ATOM 546 N N . GLU A 1 71 ? -2.956 -2.577 -7.105 1.00 91.75 71 GLU A N 1
ATOM 547 C CA . GLU A 1 71 ? -1.599 -2.848 -6.647 1.00 91.75 71 GLU A CA 1
ATOM 548 C C . GLU A 1 71 ? -0.787 -1.548 -6.587 1.00 91.75 71 GLU A C 1
ATOM 550 O O . GLU A 1 71 ? -0.131 -1.283 -5.573 1.00 91.75 71 GLU A O 1
ATOM 555 N N . GLU A 1 72 ? -0.854 -0.731 -7.636 1.00 90.38 72 GLU A N 1
ATOM 556 C CA . GLU A 1 72 ? 0.026 0.426 -7.759 1.00 90.38 72 GLU A CA 1
ATOM 557 C C . GLU A 1 72 ? -0.391 1.595 -6.865 1.00 90.38 72 GLU A C 1
ATOM 559 O O . GLU A 1 72 ? 0.467 2.180 -6.203 1.00 90.38 72 GLU A O 1
ATOM 564 N N . ASP A 1 73 ? -1.692 1.874 -6.755 1.00 88.75 73 ASP A N 1
ATOM 565 C CA . ASP A 1 73 ? -2.222 2.905 -5.861 1.00 88.75 73 ASP A CA 1
ATOM 566 C C . ASP A 1 73 ? -3.114 2.287 -4.780 1.00 88.75 73 ASP A C 1
ATOM 568 O O . ASP A 1 73 ? -4.311 2.079 -4.979 1.00 88.75 73 ASP A O 1
ATOM 572 N N . LYS A 1 74 ? -2.533 2.031 -3.602 1.00 91.69 74 LYS A N 1
ATOM 573 C CA . LYS A 1 74 ? -3.245 1.498 -2.425 1.00 91.69 74 LYS A CA 1
ATOM 574 C C . LYS A 1 74 ? -3.877 2.579 -1.537 1.00 91.69 74 LYS A C 1
ATOM 576 O O . LYS A 1 74 ? -4.417 2.231 -0.490 1.00 91.69 74 LYS A O 1
ATOM 581 N N . ALA A 1 75 ? -3.805 3.854 -1.923 1.00 88.31 75 ALA A N 1
ATOM 582 C CA . ALA A 1 75 ? -4.438 4.964 -1.206 1.00 88.31 75 ALA A CA 1
ATOM 583 C C . ALA A 1 75 ? -5.859 5.256 -1.721 1.00 88.31 75 ALA A C 1
ATOM 585 O O . ALA A 1 75 ? -6.675 5.852 -1.016 1.00 88.31 75 ALA A O 1
ATOM 586 N N . ASN A 1 76 ? -6.169 4.829 -2.946 1.00 88.62 76 ASN A N 1
ATOM 587 C CA . ASN A 1 76 ? -7.487 4.976 -3.551 1.00 88.62 76 ASN A CA 1
ATOM 588 C C . ASN A 1 76 ? -8.552 4.093 -2.866 1.00 88.62 76 ASN A C 1
ATOM 590 O O . ASN A 1 76 ? -8.301 2.934 -2.537 1.00 88.62 76 ASN A O 1
ATOM 594 N N . GLU A 1 77 ? -9.782 4.604 -2.720 1.00 91.25 77 GLU A N 1
ATOM 595 C CA . GLU A 1 77 ? -10.895 3.897 -2.069 1.00 91.25 77 GLU A CA 1
ATOM 596 C C . GLU A 1 77 ? -11.179 2.530 -2.702 1.00 91.25 77 GLU A C 1
ATOM 598 O O . GLU A 1 77 ? -11.404 1.548 -1.990 1.00 91.25 77 GLU A O 1
ATOM 603 N N . ILE A 1 78 ? -11.155 2.455 -4.035 1.00 90.31 78 ILE A N 1
ATOM 604 C CA . ILE A 1 78 ? -11.415 1.206 -4.762 1.00 90.31 78 ILE A CA 1
ATOM 605 C C . ILE A 1 78 ? -10.359 0.159 -4.391 1.00 90.31 78 ILE A C 1
ATOM 607 O O . ILE A 1 78 ? -10.707 -0.974 -4.058 1.00 90.31 78 ILE A O 1
ATOM 611 N N . SER A 1 79 ? -9.088 0.556 -4.381 1.00 92.44 79 SER A N 1
ATOM 612 C CA . SER A 1 79 ? -7.952 -0.305 -4.058 1.00 92.44 79 SER A CA 1
ATOM 613 C C . SER A 1 79 ? -7.968 -0.755 -2.602 1.00 92.44 79 SER A C 1
ATOM 615 O O . SER A 1 79 ? -7.752 -1.930 -2.314 1.00 92.44 79 SER A O 1
ATOM 617 N N . VAL A 1 80 ? -8.270 0.159 -1.674 1.00 92.62 80 VAL A N 1
ATOM 618 C CA . VAL A 1 80 ? -8.403 -0.158 -0.247 1.00 92.62 80 VAL A CA 1
ATOM 619 C C . VAL A 1 80 ? -9.485 -1.211 -0.048 1.00 92.62 80 VAL A C 1
ATOM 621 O O . VAL A 1 80 ? -9.235 -2.224 0.599 1.00 92.62 80 VAL A O 1
ATOM 624 N N . ARG A 1 81 ? -10.673 -1.016 -0.634 1.00 91.88 81 ARG A N 1
ATOM 625 C CA . ARG A 1 81 ? -11.772 -1.990 -0.552 1.00 91.88 81 ARG A CA 1
ATOM 626 C C . ARG A 1 81 ? -11.377 -3.334 -1.158 1.00 91.88 81 ARG A C 1
ATOM 628 O O . ARG A 1 81 ? -11.620 -4.363 -0.537 1.00 91.88 81 ARG A O 1
ATOM 635 N N . TYR A 1 82 ? -10.731 -3.318 -2.323 1.00 91.50 82 TYR A N 1
ATOM 636 C CA . TYR A 1 82 ? -10.252 -4.517 -3.006 1.00 91.50 82 TYR A CA 1
ATOM 637 C C . TYR A 1 82 ? -9.309 -5.346 -2.121 1.00 91.50 82 TYR A C 1
ATOM 639 O O . TYR A 1 82 ? -9.538 -6.538 -1.899 1.00 91.50 82 TYR A O 1
ATOM 647 N N . TRP A 1 83 ? -8.278 -4.716 -1.553 1.00 93.31 83 TRP A N 1
ATOM 648 C CA . TRP A 1 83 ? -7.322 -5.409 -0.688 1.00 93.31 83 TRP A CA 1
ATOM 649 C C . TRP A 1 83 ? -7.917 -5.804 0.655 1.00 93.31 83 TRP A C 1
ATOM 651 O O . TRP A 1 83 ? -7.607 -6.886 1.152 1.00 93.31 83 TRP A O 1
ATOM 661 N N . PHE A 1 84 ? -8.809 -4.987 1.212 1.00 92.88 84 PHE A N 1
ATOM 662 C CA . PHE A 1 84 ? -9.515 -5.328 2.439 1.00 92.88 84 PHE A CA 1
ATOM 663 C C . PHE A 1 84 ? -10.326 -6.615 2.255 1.00 92.88 84 PHE A C 1
ATOM 665 O O . PHE A 1 84 ? -10.162 -7.543 3.037 1.00 92.88 84 PHE A O 1
ATOM 672 N N . THR A 1 85 ? -11.101 -6.736 1.171 1.00 90.69 85 THR A N 1
ATOM 673 C CA . THR A 1 85 ? -11.836 -7.971 0.840 1.00 90.69 85 THR A CA 1
ATOM 674 C C . THR A 1 85 ? -10.909 -9.166 0.598 1.00 90.69 85 THR A C 1
ATOM 676 O O . THR A 1 85 ? -11.278 -10.303 0.881 1.00 90.69 85 THR A O 1
ATOM 679 N N . CYS A 1 86 ? -9.691 -8.941 0.097 1.00 90.06 86 CYS A N 1
ATOM 680 C CA . CYS A 1 86 ? -8.723 -10.023 -0.080 1.00 90.06 86 CYS A CA 1
ATOM 681 C C . CYS A 1 86 ? -8.162 -10.560 1.247 1.00 90.06 86 CYS A C 1
ATOM 683 O O . CYS A 1 86 ? -7.816 -11.744 1.328 1.00 90.06 86 CYS A O 1
ATOM 685 N N . ILE A 1 87 ? -8.006 -9.689 2.249 1.00 91.06 87 ILE A N 1
ATOM 686 C CA . ILE A 1 87 ? -7.410 -10.031 3.548 1.00 91.06 87 ILE A CA 1
ATOM 687 C C . ILE A 1 87 ? -8.474 -10.511 4.537 1.00 91.06 87 ILE A C 1
ATOM 689 O O . ILE A 1 87 ? -8.173 -11.399 5.328 1.00 91.06 87 ILE A O 1
ATOM 693 N N . ASP A 1 88 ? -9.687 -9.966 4.472 1.00 91.62 88 ASP A N 1
ATOM 694 C CA . ASP A 1 88 ? -10.848 -10.393 5.254 1.00 91.62 88 ASP A CA 1
ATOM 695 C C . ASP A 1 88 ? -11.230 -11.838 4.873 1.00 91.62 88 ASP A C 1
ATOM 697 O O . ASP A 1 88 ? -11.841 -12.123 3.834 1.00 91.62 88 ASP A O 1
ATOM 701 N N . VAL A 1 89 ? -10.757 -12.798 5.672 1.00 87.25 89 VAL A N 1
ATOM 702 C CA . VAL A 1 89 ? -10.857 -14.227 5.360 1.00 87.25 89 VAL A CA 1
ATOM 703 C C . VAL A 1 89 ? -12.251 -14.735 5.691 1.00 87.25 89 VAL A C 1
ATOM 705 O O . VAL A 1 89 ? -12.756 -15.600 4.958 1.00 87.25 89 VAL A O 1
ATOM 708 N N . ASP A 1 90 ? -12.835 -14.236 6.781 1.00 88.44 90 ASP A N 1
ATOM 709 C CA . ASP A 1 90 ? -14.147 -14.640 7.280 1.00 88.44 90 ASP A CA 1
ATOM 710 C C . ASP A 1 90 ? -15.311 -13.800 6.721 1.00 88.44 90 ASP A C 1
ATOM 712 O O . ASP A 1 90 ? -16.451 -14.279 6.725 1.00 88.44 90 ASP A O 1
ATOM 716 N N . GLY A 1 91 ? -15.019 -12.645 6.118 1.00 87.62 91 GLY A N 1
ATOM 717 C CA . GLY A 1 91 ? -15.977 -11.798 5.418 1.00 87.62 91 GLY A CA 1
ATOM 718 C C . GLY A 1 91 ? -16.863 -10.983 6.356 1.00 87.62 91 GLY A C 1
ATOM 719 O O . GLY A 1 91 ? -17.980 -10.621 5.968 1.00 87.62 91 GLY A O 1
ATOM 720 N N . ASP A 1 92 ? -16.436 -10.749 7.599 1.00 90.81 92 ASP A N 1
ATOM 721 C CA . ASP A 1 92 ? -17.214 -10.004 8.590 1.00 90.81 92 ASP A CA 1
ATOM 722 C C . ASP A 1 92 ? -17.040 -8.472 8.485 1.00 90.81 92 ASP A C 1
ATOM 724 O O . ASP A 1 92 ? -17.726 -7.713 9.187 1.00 90.81 92 ASP A O 1
ATOM 728 N N . GLY A 1 93 ? -16.178 -8.011 7.569 1.00 90.31 93 GLY A N 1
ATOM 729 C CA . GLY A 1 93 ? -15.871 -6.604 7.337 1.00 90.31 93 GLY A CA 1
ATOM 730 C C . GLY A 1 93 ? -14.944 -5.994 8.390 1.00 90.31 93 GLY A C 1
ATOM 731 O O . GLY A 1 93 ? -14.842 -4.765 8.461 1.00 90.31 93 GLY A O 1
ATOM 732 N N . LYS A 1 94 ? -14.297 -6.811 9.228 1.00 94.38 94 LYS A N 1
ATOM 733 C CA . LYS A 1 94 ? -13.413 -6.380 10.312 1.00 94.38 94 LYS A CA 1
ATOM 734 C C . LYS A 1 94 ? -12.124 -7.180 10.302 1.00 94.38 94 LYS A C 1
ATOM 736 O O . LYS A 1 94 ? -12.060 -8.327 10.722 1.00 94.38 94 LYS A O 1
ATOM 741 N N . LEU A 1 95 ? -11.041 -6.499 9.969 1.00 93.50 95 LEU A N 1
ATOM 742 C CA . LEU A 1 95 ? -9.741 -7.132 9.939 1.00 93.50 95 LEU A CA 1
ATOM 743 C C . LEU A 1 95 ? -9.212 -7.336 11.362 1.00 93.50 95 LEU A C 1
ATOM 745 O O . LEU A 1 95 ? -8.937 -6.372 12.089 1.00 93.50 95 LEU A O 1
ATOM 749 N N . ASN A 1 96 ? -9.059 -8.601 11.749 1.00 91.88 96 ASN A N 1
ATOM 750 C CA . ASN A 1 96 ? -8.585 -8.984 13.073 1.00 91.88 96 ASN A CA 1
ATOM 751 C C . ASN A 1 96 ? -7.089 -9.360 13.083 1.00 91.88 96 ASN A C 1
ATOM 753 O O . ASN A 1 96 ? -6.456 -9.644 12.061 1.00 91.88 96 ASN A O 1
ATOM 757 N N . ASN A 1 97 ? -6.498 -9.399 14.282 1.00 92.69 97 ASN A N 1
ATOM 758 C CA . ASN A 1 97 ? -5.067 -9.686 14.447 1.00 92.69 97 ASN A CA 1
ATOM 759 C C . ASN A 1 97 ? -4.663 -11.085 13.960 1.00 92.69 97 ASN A C 1
ATOM 761 O O . ASN A 1 97 ? -3.517 -11.281 13.558 1.00 92.69 97 ASN A O 1
ATOM 765 N N . MET A 1 98 ? -5.565 -12.069 14.011 1.00 91.69 98 MET A N 1
ATOM 766 C CA . MET A 1 98 ? -5.256 -13.439 13.593 1.00 91.69 98 MET A CA 1
ATOM 767 C C . MET A 1 98 ? -5.157 -13.551 12.072 1.00 91.69 98 MET A C 1
ATOM 769 O O . MET A 1 98 ? -4.243 -14.209 11.571 1.00 91.69 98 MET A O 1
ATOM 773 N N . GLU A 1 99 ? -6.042 -12.873 11.343 1.00 91.81 99 GLU A N 1
ATOM 774 C CA . GLU A 1 99 ? -6.006 -12.792 9.883 1.00 91.81 99 GLU A CA 1
ATOM 775 C C . GLU A 1 99 ? -4.717 -12.125 9.416 1.00 91.81 99 GLU A C 1
ATOM 777 O O . GLU A 1 99 ? -3.937 -12.744 8.690 1.00 91.81 99 GLU A O 1
ATOM 782 N N . MET A 1 100 ? -4.417 -10.927 9.927 1.00 93.88 100 MET A N 1
ATOM 783 C CA . MET A 1 100 ? -3.180 -10.206 9.604 1.00 93.88 100 MET A CA 1
ATOM 784 C C . MET A 1 100 ? -1.932 -11.038 9.916 1.00 93.88 100 MET A C 1
ATOM 786 O O . MET A 1 100 ? -1.017 -11.150 9.096 1.00 93.88 100 MET A O 1
ATOM 790 N N . ARG A 1 101 ? -1.909 -11.700 11.077 1.00 94.25 101 ARG A N 1
ATOM 791 C CA . ARG A 1 101 ? -0.802 -12.574 11.478 1.00 94.25 101 ARG A CA 1
ATOM 792 C C . ARG A 1 101 ? -0.600 -13.737 10.508 1.00 94.25 101 ARG A C 1
ATOM 794 O O . ARG A 1 101 ? 0.544 -14.136 10.284 1.00 94.25 101 ARG A O 1
ATOM 801 N N . SER A 1 102 ? -1.674 -14.281 9.937 1.00 92.75 102 SER A N 1
ATOM 802 C CA . SER A 1 102 ? -1.588 -15.392 8.985 1.00 92.75 102 SER A CA 1
ATOM 803 C C . SER A 1 102 ? -0.874 -14.994 7.687 1.00 92.75 102 SER A C 1
ATOM 805 O O . SER A 1 102 ? -0.017 -15.742 7.213 1.00 92.75 102 SER A O 1
ATOM 807 N N . PHE A 1 103 ? -1.140 -13.792 7.165 1.00 93.44 103 PHE A N 1
ATOM 808 C CA . PHE A 1 103 ? -0.459 -13.256 5.983 1.00 93.44 103 PHE A CA 1
ATOM 809 C C . PHE A 1 103 ? 0.985 -12.857 6.299 1.00 93.44 103 PHE A C 1
ATOM 811 O O . PHE A 1 103 ? 1.917 -13.276 5.607 1.00 93.44 103 PHE A O 1
ATOM 818 N N . TYR A 1 104 ? 1.200 -12.147 7.411 1.00 95.12 104 TYR A N 1
ATOM 819 C CA . TYR A 1 104 ? 2.534 -11.695 7.802 1.00 95.12 104 TYR A CA 1
ATOM 820 C C . TYR A 1 104 ? 3.504 -12.850 8.101 1.00 95.12 104 TYR A C 1
ATOM 822 O O . TYR A 1 104 ? 4.706 -12.723 7.877 1.00 95.12 104 TYR A O 1
ATOM 830 N N . ALA A 1 105 ? 3.014 -14.016 8.537 1.00 93.12 105 ALA A N 1
ATOM 831 C CA . ALA A 1 105 ? 3.849 -15.206 8.729 1.00 93.12 105 ALA A CA 1
ATOM 832 C C . ALA A 1 105 ? 4.590 -15.633 7.445 1.00 93.12 105 ALA A C 1
ATOM 834 O O . ALA A 1 105 ? 5.745 -16.063 7.508 1.00 93.12 105 ALA A O 1
ATOM 835 N N . VAL A 1 106 ? 3.959 -15.477 6.277 1.00 91.75 106 VAL A N 1
ATOM 836 C CA . VAL A 1 106 ? 4.589 -15.758 4.977 1.00 91.75 106 VAL A CA 1
ATOM 837 C C . VAL A 1 106 ? 5.669 -14.720 4.667 1.00 91.75 106 VAL A C 1
ATOM 839 O O . VAL A 1 106 ? 6.745 -15.063 4.173 1.00 91.75 106 VAL A O 1
ATOM 842 N N . GLN A 1 107 ? 5.413 -13.458 5.005 1.00 91.81 107 GLN A N 1
ATOM 843 C CA . GLN A 1 107 ? 6.336 -12.346 4.778 1.00 91.81 107 GLN A CA 1
ATOM 844 C C . GLN A 1 107 ? 7.574 -12.451 5.672 1.00 91.81 107 GLN A C 1
ATOM 846 O O . GLN A 1 107 ? 8.692 -12.325 5.178 1.00 91.81 107 GLN A O 1
ATOM 851 N N . LEU A 1 108 ? 7.392 -12.816 6.944 1.00 91.94 108 LEU A N 1
ATOM 852 C CA . LEU A 1 108 ? 8.470 -13.147 7.879 1.00 91.94 108 LEU A CA 1
ATOM 853 C C . LEU A 1 108 ? 9.398 -14.229 7.320 1.00 91.94 108 LEU A C 1
ATOM 855 O O . LEU A 1 108 ? 10.621 -14.100 7.378 1.00 91.94 108 LEU A O 1
ATOM 859 N N . HIS A 1 109 ? 8.826 -15.294 6.753 1.00 91.94 109 HIS A N 1
ATOM 860 C CA . HIS A 1 109 ? 9.616 -16.358 6.142 1.00 91.94 109 HIS A CA 1
ATOM 861 C C . HIS A 1 109 ? 10.404 -15.862 4.920 1.00 91.94 109 HIS A C 1
ATOM 863 O O . HIS A 1 109 ? 11.582 -16.180 4.766 1.00 91.94 109 HIS A O 1
ATOM 869 N N . ARG A 1 110 ? 9.790 -15.031 4.070 1.00 91.62 110 ARG A N 1
ATOM 870 C CA . ARG A 1 110 ? 10.470 -14.424 2.915 1.00 91.62 110 ARG A CA 1
ATOM 871 C C . ARG A 1 110 ? 11.624 -13.510 3.341 1.00 91.62 110 ARG A C 1
ATOM 873 O O . ARG A 1 110 ? 12.710 -13.633 2.779 1.00 91.62 110 ARG A O 1
ATOM 880 N N . MET A 1 111 ? 11.429 -12.670 4.362 1.00 91.25 111 MET A N 1
ATOM 881 C CA . MET A 1 111 ? 12.490 -11.831 4.942 1.00 91.25 111 MET A CA 1
ATOM 882 C C . MET A 1 111 ? 13.665 -12.676 5.449 1.00 91.25 111 MET A C 1
ATOM 884 O O . MET A 1 111 ? 14.816 -12.369 5.140 1.00 91.25 111 MET A O 1
ATOM 888 N N . GLN A 1 112 ? 13.381 -13.782 6.149 1.00 90.50 112 GLN A N 1
ATOM 889 C CA . GLN A 1 112 ? 14.400 -14.733 6.616 1.00 90.50 112 GLN A CA 1
ATOM 890 C C . GLN A 1 112 ? 15.226 -15.311 5.465 1.00 90.50 112 GLN A C 1
ATOM 892 O O . GLN A 1 112 ? 16.451 -15.358 5.549 1.00 90.50 112 GLN A O 1
ATOM 897 N N . CYS A 1 113 ? 14.571 -15.741 4.384 1.00 91.06 113 CYS A N 1
ATOM 898 C CA . CYS A 1 113 ? 15.252 -16.314 3.224 1.00 91.06 113 CYS A CA 1
ATOM 899 C C . CYS A 1 113 ? 16.152 -15.305 2.498 1.00 91.06 113 CYS A C 1
ATOM 901 O O . CYS A 1 113 ? 17.174 -15.698 1.941 1.00 91.06 113 CYS A O 1
ATOM 903 N N . MET A 1 114 ? 15.786 -14.023 2.511 1.00 90.62 114 MET A N 1
ATOM 904 C CA . MET A 1 114 ? 16.563 -12.940 1.899 1.00 90.62 114 MET A CA 1
ATOM 905 C C . MET A 1 114 ? 17.650 -12.377 2.829 1.00 90.62 114 MET A C 1
ATOM 907 O O . MET A 1 114 ? 18.466 -11.570 2.392 1.00 90.62 114 MET A O 1
ATOM 911 N N . GLY A 1 115 ? 17.686 -12.799 4.098 1.00 89.12 115 GLY A N 1
ATOM 912 C CA . GLY A 1 115 ? 18.642 -12.303 5.089 1.00 89.12 115 GLY A CA 1
ATOM 913 C C . GLY A 1 115 ? 18.347 -10.885 5.588 1.00 89.12 115 GLY A C 1
ATOM 914 O O . GLY A 1 115 ? 19.253 -10.229 6.099 1.00 89.12 115 GLY A O 1
ATOM 915 N N . HIS A 1 116 ? 17.107 -10.411 5.444 1.00 88.69 116 HIS A N 1
ATOM 916 C CA . HIS A 1 116 ? 16.674 -9.139 6.020 1.00 88.69 116 HIS A CA 1
ATOM 917 C C . HIS A 1 116 ? 16.450 -9.258 7.530 1.00 88.69 116 HIS A C 1
ATOM 919 O O . HIS A 1 116 ? 16.155 -10.337 8.052 1.00 88.69 116 HIS A O 1
ATOM 925 N N . GLU A 1 117 ? 16.577 -8.130 8.232 1.00 87.56 117 GLU A N 1
ATOM 926 C CA . GLU A 1 117 ? 16.170 -8.039 9.630 1.00 87.56 117 GLU A CA 1
ATOM 927 C C . GLU A 1 117 ? 14.673 -8.331 9.755 1.00 87.56 117 GLU A C 1
ATOM 929 O O . GLU A 1 117 ? 13.856 -7.899 8.944 1.00 87.56 117 GLU A O 1
ATOM 934 N N . ILE A 1 118 ? 14.332 -9.127 10.761 1.00 88.12 118 ILE A N 1
ATOM 935 C CA . ILE A 1 118 ? 12.987 -9.649 10.947 1.00 88.12 118 ILE A CA 1
ATOM 936 C C . ILE A 1 118 ? 12.312 -8.799 12.013 1.00 88.12 118 ILE A C 1
ATOM 938 O O . ILE A 1 118 ? 12.731 -8.825 13.171 1.00 88.12 118 ILE A O 1
ATOM 942 N N . VAL A 1 119 ? 11.237 -8.111 11.641 1.00 90.25 119 VAL A N 1
ATOM 943 C CA . VAL A 1 119 ? 10.418 -7.346 12.585 1.00 90.25 119 VAL A CA 1
ATOM 944 C C . VAL A 1 119 ? 9.293 -8.243 13.112 1.00 90.25 119 VAL A C 1
ATOM 946 O O . VAL A 1 119 ? 8.520 -8.777 12.306 1.00 90.25 119 VAL A O 1
ATOM 949 N N . PRO A 1 120 ? 9.171 -8.458 14.436 1.00 92.69 120 PRO A N 1
ATOM 950 C CA . PRO A 1 120 ? 8.060 -9.206 15.012 1.00 92.69 120 PRO A CA 1
ATOM 951 C C . PRO A 1 120 ? 6.703 -8.621 14.609 1.00 92.69 120 PRO A C 1
ATOM 953 O O . PRO A 1 120 ? 6.547 -7.411 14.491 1.00 92.69 120 PRO A O 1
ATOM 956 N N . PHE A 1 121 ? 5.695 -9.487 14.449 1.00 94.50 121 PHE A N 1
ATOM 957 C CA . PHE A 1 121 ? 4.348 -9.058 14.049 1.00 94.50 121 PHE A CA 1
ATOM 958 C C . PHE A 1 121 ? 3.776 -7.962 14.950 1.00 94.50 121 PHE A C 1
ATOM 960 O O . PHE A 1 121 ? 3.175 -7.032 14.438 1.00 94.50 121 PHE A O 1
ATOM 967 N N . GLU A 1 122 ? 3.963 -8.067 16.268 1.00 95.12 122 GLU A N 1
ATOM 968 C CA . GLU A 1 122 ? 3.382 -7.098 17.204 1.00 95.12 122 GLU A CA 1
ATOM 969 C C . GLU A 1 122 ? 4.010 -5.711 17.061 1.00 95.12 122 GLU A C 1
ATOM 97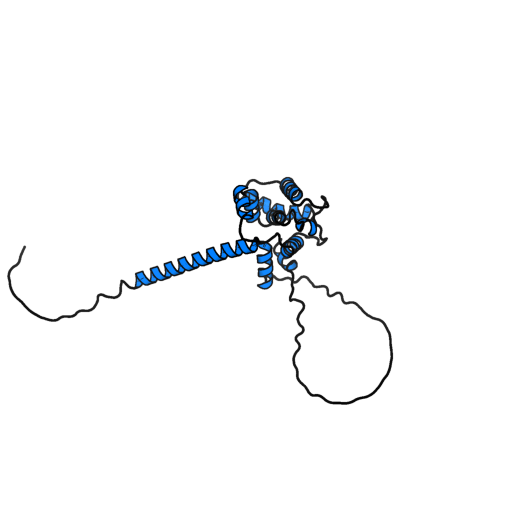1 O O . GLU A 1 122 ? 3.302 -4.717 17.175 1.00 95.12 122 GLU A O 1
ATOM 976 N N . ASP A 1 123 ? 5.307 -5.641 16.754 1.00 94.56 123 ASP A N 1
ATOM 977 C CA . ASP A 1 123 ? 6.005 -4.369 16.561 1.00 94.56 123 ASP A CA 1
ATOM 978 C C . ASP A 1 123 ? 5.576 -3.723 15.237 1.00 94.56 123 ASP A C 1
ATOM 980 O O . ASP A 1 123 ? 5.215 -2.546 15.213 1.00 94.56 123 ASP A O 1
ATOM 984 N N . MET A 1 124 ? 5.519 -4.521 14.160 1.00 94.31 124 MET A N 1
ATOM 985 C CA . MET A 1 124 ? 5.004 -4.083 12.858 1.00 94.31 124 MET A CA 1
ATOM 986 C C . MET A 1 124 ? 3.549 -3.614 12.976 1.00 94.31 124 MET A C 1
ATOM 988 O O . MET A 1 124 ? 3.207 -2.527 12.518 1.00 94.31 124 MET A O 1
ATOM 992 N N . LEU A 1 125 ? 2.688 -4.389 13.644 1.00 94.50 125 LEU A N 1
ATOM 993 C CA . LEU A 1 125 ? 1.287 -4.027 13.820 1.00 94.50 125 LEU A CA 1
ATOM 994 C C . LEU A 1 125 ? 1.147 -2.745 14.646 1.00 94.50 125 LEU A C 1
ATOM 996 O O . LEU A 1 125 ? 0.411 -1.859 14.229 1.00 94.50 125 LEU A O 1
ATOM 1000 N N . CYS A 1 126 ? 1.866 -2.600 15.765 1.00 94.50 126 CYS A N 1
ATOM 1001 C CA . CYS A 1 126 ? 1.835 -1.363 16.555 1.00 94.50 126 CYS A CA 1
ATOM 1002 C C . CYS A 1 126 ? 2.197 -0.140 15.704 1.00 94.50 126 CYS A C 1
ATOM 1004 O O . CYS A 1 126 ? 1.471 0.851 15.725 1.00 94.50 126 CYS A O 1
ATOM 1006 N N . GLN A 1 127 ? 3.263 -0.230 14.902 1.00 93.69 127 GLN A N 1
ATOM 1007 C CA . GLN A 1 127 ? 3.677 0.841 13.993 1.00 93.69 127 GLN A CA 1
ATOM 1008 C C . GLN A 1 127 ? 2.574 1.203 12.986 1.00 93.69 127 GLN A C 1
ATOM 1010 O O . GLN A 1 127 ? 2.303 2.383 12.758 1.00 93.69 127 GLN A O 1
ATOM 1015 N N . MET A 1 128 ? 1.907 0.203 12.404 1.00 94.06 128 MET A N 1
ATOM 1016 C CA . MET A 1 128 ? 0.824 0.432 11.443 1.00 94.06 128 MET A CA 1
ATOM 1017 C C . MET A 1 128 ? -0.428 1.017 12.106 1.00 94.06 128 MET A C 1
ATOM 1019 O O . MET A 1 128 ? -1.041 1.931 11.557 1.00 94.06 128 MET A O 1
ATOM 1023 N N . ILE A 1 129 ? -0.792 0.549 13.302 1.00 93.62 129 ILE A N 1
ATOM 1024 C CA . ILE A 1 129 ? -1.926 1.076 14.073 1.00 93.62 129 ILE A CA 1
ATOM 1025 C C . ILE A 1 129 ? -1.677 2.527 14.496 1.00 93.62 129 ILE A C 1
ATOM 1027 O O . ILE A 1 129 ? -2.579 3.353 14.372 1.00 93.62 129 ILE A O 1
ATOM 1031 N N . ASP A 1 130 ? -0.460 2.871 14.920 1.00 92.94 130 ASP A N 1
ATOM 1032 C CA . ASP A 1 130 ? -0.089 4.247 15.275 1.00 92.94 130 ASP A CA 1
ATOM 1033 C C . ASP A 1 130 ? -0.189 5.211 14.083 1.00 92.94 130 ASP A C 1
ATOM 1035 O O . ASP A 1 130 ? -0.471 6.404 14.251 1.00 92.94 130 ASP A O 1
ATOM 1039 N N . MET A 1 131 ? 0.030 4.695 12.873 1.00 91.19 131 MET A N 1
ATOM 1040 C CA . MET A 1 131 ? -0.087 5.441 11.626 1.00 91.19 131 MET A CA 1
ATOM 1041 C C . MET A 1 131 ? -1.544 5.586 11.165 1.00 91.19 131 MET A C 1
ATOM 1043 O O . MET A 1 131 ? -1.945 6.682 10.775 1.00 91.19 131 MET A O 1
ATOM 1047 N N . ILE A 1 132 ? -2.332 4.508 11.221 1.00 92.56 132 ILE A N 1
ATOM 1048 C CA . ILE A 1 132 ? -3.735 4.481 10.773 1.00 92.56 132 ILE A CA 1
ATOM 1049 C C . ILE A 1 132 ? -4.656 5.189 11.774 1.00 92.56 132 ILE A C 1
ATOM 1051 O O . ILE A 1 132 ? -5.581 5.881 11.363 1.00 92.56 132 ILE A O 1
ATOM 1055 N N . LYS A 1 133 ? -4.383 5.050 13.078 1.00 92.75 133 LYS A N 1
ATOM 1056 C CA . LYS A 1 133 ? -5.188 5.572 14.197 1.00 92.75 133 LYS A CA 1
ATOM 1057 C C . LYS A 1 133 ? -6.668 5.191 14.079 1.00 92.75 133 LYS A C 1
ATOM 1059 O O . LYS A 1 133 ? -7.528 6.067 13.949 1.00 92.75 133 LYS A O 1
ATOM 1064 N N . PRO A 1 134 ? -6.979 3.887 14.128 1.00 92.50 134 PRO A N 1
ATOM 1065 C CA . PRO A 1 134 ? -8.341 3.418 13.945 1.00 92.50 134 PRO A CA 1
ATOM 1066 C C . PRO A 1 134 ? -9.266 3.885 15.071 1.00 92.50 134 PRO A C 1
ATOM 1068 O O . PRO A 1 134 ? -8.842 4.126 16.207 1.00 92.50 134 PRO A O 1
ATOM 1071 N N . GLY A 1 135 ? -10.562 3.968 14.768 1.00 89.62 135 GLY A N 1
ATOM 1072 C CA . GLY A 1 135 ? -11.575 4.307 15.771 1.00 89.62 135 GLY A CA 1
ATOM 1073 C C . GLY A 1 135 ? -11.704 3.251 16.878 1.00 89.62 135 GLY A C 1
ATOM 1074 O O . GLY A 1 135 ? -12.066 3.577 18.012 1.00 89.62 135 GLY A O 1
ATOM 1075 N N . ASN A 1 136 ? -11.390 1.991 16.564 1.00 89.12 136 ASN A N 1
ATOM 1076 C CA . ASN A 1 136 ? -11.326 0.880 17.507 1.00 89.12 136 ASN A CA 1
ATOM 1077 C C . ASN A 1 136 ? -9.963 0.176 17.400 1.00 89.12 136 ASN A C 1
ATOM 1079 O O . ASN A 1 136 ? -9.469 -0.047 16.307 1.00 89.12 136 ASN A O 1
ATOM 1083 N N . ASN A 1 137 ? -9.358 -0.188 18.534 1.00 87.12 137 ASN A N 1
ATOM 1084 C CA . ASN A 1 137 ? -8.060 -0.873 18.557 1.00 87.12 137 ASN A CA 1
ATOM 1085 C C . ASN A 1 137 ? -8.183 -2.404 18.473 1.00 87.12 137 ASN A C 1
ATOM 1087 O O . ASN A 1 137 ? -7.176 -3.082 18.298 1.00 87.12 137 ASN A O 1
ATOM 1091 N N . ASP A 1 138 ? -9.392 -2.953 18.614 1.00 88.50 138 ASP A N 1
ATOM 1092 C CA . ASP A 1 138 ? -9.607 -4.404 18.579 1.00 88.50 138 ASP A CA 1
ATOM 1093 C C . ASP A 1 138 ? -9.686 -4.959 17.145 1.00 88.50 138 ASP A C 1
ATOM 1095 O O . ASP A 1 138 ? -9.424 -6.142 16.926 1.00 88.50 138 ASP A O 1
ATOM 1099 N N . TYR A 1 139 ? -10.083 -4.126 16.180 1.00 92.25 139 TYR A N 1
ATOM 1100 C CA . TYR A 1 139 ? -10.235 -4.486 14.771 1.00 92.25 139 TYR A CA 1
ATOM 1101 C C . TYR A 1 139 ? -10.111 -3.251 13.880 1.00 92.25 139 TYR A C 1
ATOM 1103 O O . TYR A 1 139 ? -10.432 -2.145 14.313 1.00 92.25 139 TYR A O 1
ATOM 1111 N N . LEU A 1 140 ? -9.715 -3.460 12.624 1.00 94.62 140 LEU A N 1
ATOM 1112 C CA . LEU A 1 140 ? -9.678 -2.418 11.598 1.00 94.62 140 LEU A CA 1
ATOM 1113 C C . LEU A 1 140 ? -10.873 -2.550 10.654 1.00 94.62 140 LEU A C 1
ATOM 1115 O O . LEU A 1 140 ? -11.242 -3.661 10.274 1.00 94.62 140 LEU A O 1
ATOM 1119 N N . VAL A 1 141 ? -11.456 -1.425 10.247 1.00 95.00 141 VAL A N 1
ATOM 1120 C CA . VAL A 1 141 ? -12.475 -1.371 9.184 1.00 95.00 141 VAL A CA 1
ATOM 1121 C C . VAL A 1 141 ? -11.959 -0.596 7.980 1.00 95.00 141 VAL A C 1
ATOM 1123 O O . VAL A 1 141 ? -11.009 0.174 8.098 1.00 95.00 141 VAL A O 1
ATOM 1126 N N . VAL A 1 142 ? -12.590 -0.769 6.816 1.00 93.88 142 VAL A N 1
ATOM 1127 C CA . VAL A 1 142 ? -12.222 -0.060 5.575 1.00 93.88 142 VAL A CA 1
ATOM 1128 C C . VAL A 1 142 ? -12.139 1.449 5.803 1.00 93.88 142 VAL A C 1
ATOM 1130 O O . VAL A 1 142 ? -11.204 2.096 5.342 1.00 93.88 142 VAL A O 1
ATOM 1133 N N . GLU A 1 143 ? -13.090 2.010 6.548 1.00 93.81 143 GLU A N 1
ATOM 1134 C CA . GLU A 1 143 ? -13.174 3.442 6.825 1.00 93.81 143 GLU A CA 1
ATOM 1135 C C . GLU A 1 143 ? -11.943 3.976 7.569 1.00 93.81 143 GLU A C 1
ATOM 1137 O O . GLU A 1 143 ? -11.591 5.141 7.382 1.00 93.81 143 GLU A O 1
ATOM 1142 N N . ASP A 1 144 ? -11.252 3.141 8.355 1.00 94.00 144 ASP A N 1
ATOM 1143 C CA . ASP A 1 144 ? -10.031 3.547 9.054 1.00 94.00 144 ASP A CA 1
ATOM 1144 C C . ASP A 1 144 ? -8.890 3.860 8.074 1.00 94.00 144 ASP A C 1
ATOM 1146 O O . ASP A 1 144 ? -8.064 4.725 8.347 1.00 94.00 144 ASP A O 1
ATOM 1150 N N . PHE A 1 145 ? -8.867 3.216 6.905 1.00 93.06 145 PHE A N 1
ATOM 1151 C CA . PHE A 1 145 ? -7.848 3.432 5.873 1.00 93.06 145 PHE A CA 1
ATOM 1152 C C . PHE A 1 145 ? -8.151 4.629 4.972 1.00 93.06 145 PHE A C 1
ATOM 1154 O O . PHE A 1 145 ? -7.242 5.119 4.306 1.00 93.06 145 PHE A O 1
ATOM 1161 N N . LEU A 1 146 ? -9.407 5.090 4.944 1.00 92.31 146 LEU A N 1
ATOM 1162 C CA . LEU A 1 146 ? -9.883 6.183 4.089 1.00 92.31 146 LEU A CA 1
ATOM 1163 C C . LEU A 1 146 ? -9.830 7.554 4.778 1.00 92.31 146 LEU A C 1
ATOM 1165 O O . LEU A 1 146 ? -10.262 8.554 4.201 1.00 92.31 146 LEU A O 1
ATOM 1169 N N . GLN A 1 147 ? -9.327 7.622 6.013 1.00 91.31 147 GLN A N 1
ATOM 1170 C CA . GLN A 1 147 ? -9.172 8.889 6.724 1.00 91.31 147 GLN A CA 1
ATOM 1171 C C . GLN A 1 147 ? -8.163 9.784 5.993 1.00 91.31 147 GLN A C 1
ATOM 1173 O O . GLN A 1 147 ? -7.095 9.334 5.577 1.00 91.31 147 GLN A O 1
ATOM 1178 N N . VAL A 1 148 ? -8.478 11.073 5.857 1.00 87.38 148 VAL A N 1
ATOM 1179 C CA . VAL A 1 148 ? -7.679 12.030 5.067 1.00 87.38 148 VAL A CA 1
ATOM 1180 C C . VAL A 1 148 ? -6.242 12.132 5.587 1.00 87.38 148 VAL A C 1
ATOM 1182 O O . VAL A 1 148 ? -5.306 12.342 4.820 1.00 87.38 148 VAL A O 1
ATOM 1185 N N . GLU A 1 149 ? -6.056 11.958 6.892 1.00 86.00 149 GLU A N 1
ATOM 1186 C CA . GLU A 1 149 ? -4.775 12.075 7.576 1.00 86.00 149 GLU A CA 1
ATOM 1187 C C . GLU A 1 149 ? -3.831 10.898 7.297 1.00 86.00 149 GLU A C 1
ATOM 1189 O O . GLU A 1 149 ? -2.614 11.071 7.400 1.00 86.00 149 GLU A O 1
ATOM 1194 N N . CYS A 1 150 ? -4.367 9.719 6.961 1.00 88.50 150 CYS A N 1
ATOM 1195 C CA . CYS A 1 150 ? -3.583 8.493 6.809 1.00 88.50 150 CYS A CA 1
ATOM 1196 C C . CYS A 1 150 ? -3.760 7.787 5.458 1.00 88.50 150 CYS A C 1
ATOM 1198 O O . CYS A 1 150 ? -2.953 6.914 5.164 1.00 88.50 150 CYS A O 1
ATOM 1200 N N . ALA A 1 151 ? -4.713 8.175 4.602 1.00 87.62 151 ALA A N 1
ATOM 1201 C CA . ALA A 1 151 ? -5.014 7.487 3.338 1.00 87.62 151 ALA A CA 1
ATOM 1202 C C . ALA A 1 151 ? -3.787 7.265 2.437 1.00 87.62 151 ALA A C 1
ATOM 1204 O O . ALA A 1 151 ? -3.636 6.218 1.821 1.00 87.62 151 ALA A O 1
ATOM 1205 N N . GLN A 1 152 ? -2.858 8.224 2.419 1.00 86.25 152 GLN A N 1
ATOM 1206 C CA . GLN A 1 152 ? -1.630 8.157 1.614 1.00 86.25 152 GLN A CA 1
ATOM 1207 C C . GLN A 1 152 ? -0.569 7.186 2.158 1.00 86.25 152 GLN A C 1
ATOM 1209 O O . GLN A 1 152 ? 0.419 6.899 1.488 1.00 86.25 152 GLN A O 1
ATOM 1214 N N . VAL A 1 153 ? -0.721 6.718 3.397 1.00 87.00 153 VAL A N 1
ATOM 1215 C CA . VAL A 1 153 ? 0.267 5.873 4.084 1.00 87.00 153 VAL A CA 1
ATOM 1216 C C . VAL A 1 153 ? -0.330 4.568 4.610 1.00 87.00 153 VAL A C 1
ATOM 1218 O O . VAL A 1 153 ? 0.400 3.596 4.778 1.00 87.00 153 VAL A O 1
ATOM 1221 N N . SER A 1 154 ? -1.648 4.507 4.809 1.00 89.88 154 SER A N 1
ATOM 1222 C CA . SER A 1 154 ? -2.387 3.355 5.335 1.00 89.88 154 SER A CA 1
ATOM 1223 C C . SER A 1 154 ? -2.248 2.116 4.442 1.00 89.88 154 SER A C 1
ATOM 1225 O O . SER A 1 154 ? -2.193 0.995 4.952 1.00 89.88 154 SER A O 1
ATOM 1227 N N . GLY A 1 155 ? -2.055 2.312 3.131 1.00 91.50 155 GLY A N 1
ATOM 1228 C CA . GLY A 1 155 ? -1.742 1.251 2.171 1.00 91.50 155 GLY A CA 1
ATOM 1229 C C . GLY A 1 155 ? -0.462 0.462 2.483 1.00 91.50 155 GLY A C 1
ATOM 1230 O O . GLY A 1 155 ? -0.331 -0.684 2.054 1.00 91.50 155 GLY A O 1
ATOM 1231 N N . ALA A 1 156 ? 0.451 1.005 3.296 1.00 92.75 156 ALA A N 1
ATOM 1232 C CA . ALA A 1 156 ? 1.662 0.295 3.698 1.00 92.75 156 ALA A CA 1
ATOM 1233 C C . ALA A 1 156 ? 1.387 -0.923 4.596 1.00 92.75 156 ALA A C 1
ATOM 1235 O O . ALA A 1 156 ? 2.188 -1.859 4.598 1.00 92.75 156 ALA A O 1
ATOM 1236 N N . LEU A 1 157 ? 0.249 -0.965 5.308 1.00 95.06 157 LEU A N 1
ATOM 1237 C CA . LEU A 1 157 ? -0.162 -2.179 6.018 1.00 95.06 157 LEU A CA 1
ATOM 1238 C C . LEU A 1 157 ? -0.406 -3.321 5.023 1.00 95.06 157 LEU A C 1
ATOM 1240 O O . LEU A 1 157 ? 0.030 -4.445 5.254 1.00 95.06 157 LEU A O 1
ATOM 1244 N N . PHE A 1 158 ? -1.060 -3.043 3.894 1.00 95.19 158 PHE A N 1
ATOM 1245 C CA . PHE A 1 158 ? -1.297 -4.047 2.859 1.00 95.19 158 PHE A CA 1
ATOM 1246 C C . PHE A 1 158 ? 0.020 -4.571 2.275 1.00 95.19 158 PHE A C 1
ATOM 1248 O O . PHE A 1 158 ? 0.213 -5.784 2.160 1.00 95.19 158 PHE A O 1
ATOM 1255 N N . ASP A 1 159 ? 0.971 -3.676 1.999 1.00 94.88 159 ASP A N 1
ATOM 1256 C CA . ASP A 1 159 ? 2.302 -4.080 1.548 1.00 94.88 159 ASP A CA 1
ATOM 1257 C C . ASP A 1 159 ? 3.015 -4.951 2.597 1.00 94.88 159 ASP A C 1
ATOM 1259 O O . ASP A 1 159 ? 3.546 -6.013 2.261 1.00 94.88 159 ASP A O 1
ATOM 1263 N N . ALA A 1 160 ? 2.952 -4.581 3.881 1.00 94.19 160 ALA A N 1
ATOM 1264 C CA . ALA A 1 160 ? 3.528 -5.374 4.967 1.00 94.19 160 ALA A CA 1
ATOM 1265 C C . ALA A 1 160 ? 2.972 -6.806 5.001 1.00 94.19 160 ALA A C 1
ATOM 1267 O O . ALA A 1 160 ? 3.719 -7.755 5.251 1.00 94.19 160 ALA A O 1
ATOM 1268 N N . LEU A 1 161 ? 1.683 -6.983 4.700 1.00 94.25 161 LEU A N 1
ATOM 1269 C CA . LEU A 1 161 ? 1.008 -8.280 4.735 1.00 94.25 161 LEU A CA 1
ATOM 1270 C C . LEU A 1 161 ? 1.297 -9.165 3.517 1.00 94.25 161 LEU A C 1
ATOM 1272 O O . LEU A 1 161 ? 1.370 -10.385 3.680 1.00 94.25 161 LEU A O 1
ATOM 1276 N N . PHE A 1 162 ? 1.473 -8.609 2.313 1.00 92.19 162 PHE A N 1
ATOM 1277 C CA . PHE A 1 162 ? 1.613 -9.443 1.106 1.00 92.19 162 PHE A CA 1
ATOM 1278 C C . PHE A 1 162 ? 2.581 -8.942 0.020 1.00 92.19 162 PHE A C 1
ATOM 1280 O O . PHE A 1 162 ? 3.003 -9.759 -0.805 1.00 92.19 162 PHE A O 1
ATOM 1287 N N . ASN A 1 163 ? 3.012 -7.674 0.024 1.00 93.00 163 ASN A N 1
ATOM 1288 C CA . ASN A 1 163 ? 4.005 -7.142 -0.921 1.00 93.00 163 ASN A CA 1
ATOM 1289 C C . ASN A 1 163 ? 5.313 -6.752 -0.210 1.00 93.00 163 ASN A C 1
ATOM 1291 O O . ASN A 1 163 ? 5.541 -5.606 0.175 1.00 93.00 163 ASN A O 1
ATOM 1295 N N . LEU A 1 164 ? 6.221 -7.729 -0.090 1.00 91.50 164 LEU A N 1
ATOM 1296 C CA . LEU A 1 164 ? 7.466 -7.543 0.659 1.00 91.50 164 LEU A CA 1
ATOM 1297 C C . LEU A 1 164 ? 8.370 -6.469 0.039 1.00 91.50 164 LEU A C 1
ATOM 1299 O O . LEU A 1 164 ? 9.023 -5.729 0.765 1.00 91.50 164 LEU A O 1
ATOM 1303 N N . ASN A 1 165 ? 8.406 -6.369 -1.290 1.00 91.38 165 ASN A N 1
ATOM 1304 C CA . ASN A 1 165 ? 9.281 -5.417 -1.969 1.00 91.38 165 ASN A CA 1
ATOM 1305 C C . ASN A 1 165 ? 8.860 -3.974 -1.669 1.00 91.38 165 ASN A C 1
ATOM 1307 O O . ASN A 1 165 ? 9.702 -3.174 -1.263 1.00 91.38 165 ASN A O 1
ATOM 1311 N N . LYS A 1 166 ? 7.564 -3.655 -1.808 1.00 91.44 166 LYS A N 1
ATOM 1312 C CA . LYS A 1 166 ? 7.038 -2.320 -1.476 1.00 91.44 166 LYS A CA 1
ATOM 1313 C C . LYS A 1 166 ? 7.146 -2.028 0.023 1.00 91.44 166 LYS A C 1
ATOM 1315 O O . LYS A 1 166 ? 7.523 -0.918 0.395 1.00 91.44 166 LYS A O 1
ATOM 1320 N N . TYR A 1 167 ? 6.941 -3.032 0.879 1.00 92.06 167 TYR A N 1
ATOM 1321 C CA . TYR A 1 167 ? 7.130 -2.873 2.322 1.00 92.06 167 TYR A CA 1
ATOM 1322 C C . TYR A 1 167 ? 8.582 -2.539 2.700 1.00 92.06 167 TYR A C 1
ATOM 1324 O O . TYR A 1 167 ? 8.826 -1.597 3.446 1.00 92.06 167 TYR A O 1
ATOM 1332 N N . LEU A 1 168 ? 9.573 -3.242 2.144 1.00 91.00 168 LEU A N 1
ATOM 1333 C CA . LEU A 1 168 ? 10.983 -2.941 2.418 1.00 91.00 168 LEU A CA 1
ATOM 1334 C C . LEU A 1 168 ? 11.393 -1.561 1.897 1.00 91.00 168 LEU A C 1
ATOM 1336 O O . LEU A 1 168 ? 12.174 -0.871 2.549 1.00 91.00 168 LEU A O 1
ATOM 1340 N N . GLN A 1 169 ? 10.858 -1.148 0.745 1.00 89.19 169 GLN A N 1
ATOM 1341 C CA . GLN A 1 169 ? 11.051 0.210 0.236 1.00 89.19 169 GLN A CA 1
ATOM 1342 C C . GLN A 1 169 ? 10.426 1.252 1.166 1.00 89.19 169 GLN A C 1
ATOM 1344 O O . GLN A 1 169 ? 11.010 2.319 1.326 1.00 89.19 169 GLN A O 1
ATOM 1349 N N . PHE A 1 170 ? 9.279 0.951 1.792 1.00 88.75 170 PHE A N 1
ATOM 1350 C CA . PHE A 1 170 ? 8.677 1.809 2.812 1.00 88.75 170 PHE A CA 1
ATOM 1351 C C . PHE A 1 170 ? 9.581 1.971 4.036 1.00 88.75 170 PHE A C 1
ATOM 1353 O O . PHE A 1 170 ? 9.894 3.097 4.413 1.00 88.75 170 PHE A O 1
ATOM 1360 N N . GLU A 1 171 ? 10.038 0.865 4.617 1.00 88.00 171 GLU A N 1
ATOM 1361 C CA . GLU A 1 171 ? 10.888 0.882 5.817 1.00 88.00 171 GLU A CA 1
ATOM 1362 C C . GLU A 1 171 ? 12.227 1.599 5.585 1.00 88.00 171 GLU A C 1
ATOM 1364 O O . GLU A 1 171 ? 12.783 2.220 6.488 1.00 88.00 171 GLU A O 1
ATOM 1369 N N . GLN A 1 172 ? 12.744 1.550 4.357 1.00 85.75 172 GLN A N 1
ATOM 1370 C CA . GLN A 1 172 ? 14.002 2.194 3.973 1.00 85.75 172 GLN A CA 1
ATOM 1371 C C . GLN A 1 172 ? 13.817 3.605 3.396 1.00 85.75 172 GLN A C 1
ATOM 1373 O O . GLN A 1 172 ? 14.787 4.175 2.888 1.00 85.75 172 GLN A O 1
ATOM 1378 N N . ARG A 1 173 ? 12.604 4.182 3.430 1.00 83.75 173 ARG A N 1
ATOM 1379 C CA . ARG A 1 173 ? 12.376 5.523 2.872 1.00 83.75 173 ARG A CA 1
ATOM 1380 C C . ARG A 1 173 ? 13.270 6.549 3.559 1.00 83.75 173 ARG A C 1
ATOM 1382 O O . ARG A 1 173 ? 13.263 6.705 4.778 1.00 83.75 173 ARG A O 1
ATOM 1389 N N . ASP A 1 174 ? 13.983 7.313 2.739 1.00 77.19 174 ASP A N 1
ATOM 1390 C CA . ASP A 1 174 ? 14.723 8.478 3.201 1.00 77.19 174 ASP A CA 1
ATOM 1391 C C . ASP A 1 174 ? 13.755 9.669 3.378 1.00 77.19 174 ASP A C 1
ATOM 1393 O O . ASP A 1 174 ? 13.058 10.033 2.419 1.00 77.19 174 ASP A O 1
ATOM 1397 N N . PRO A 1 175 ? 13.723 10.329 4.555 1.00 77.75 175 PRO A N 1
ATOM 1398 C CA . PRO A 1 175 ? 12.930 11.540 4.775 1.00 77.75 175 PRO A CA 1
ATOM 1399 C C . PRO A 1 175 ? 13.150 12.644 3.727 1.00 77.75 175 PRO A C 1
ATOM 1401 O O . PRO A 1 175 ? 12.240 13.430 3.453 1.00 77.75 175 PRO A O 1
ATOM 1404 N N . PHE A 1 176 ? 14.346 12.729 3.135 1.00 75.88 176 PHE A N 1
ATOM 1405 C CA . PHE A 1 176 ? 14.658 13.682 2.073 1.00 75.88 176 PHE A CA 1
ATOM 1406 C C . PHE A 1 176 ? 13.955 13.327 0.757 1.00 75.88 176 PHE A C 1
ATOM 1408 O O . PHE A 1 176 ? 13.328 14.193 0.143 1.00 75.88 176 PHE A O 1
ATOM 1415 N N . MET A 1 177 ? 13.989 12.051 0.364 1.00 75.12 177 MET A N 1
ATOM 1416 C CA . MET A 1 177 ? 13.296 11.558 -0.832 1.00 75.12 177 MET A CA 1
ATOM 1417 C C . MET A 1 177 ? 11.779 11.699 -0.696 1.00 75.12 177 MET A C 1
ATOM 1419 O O . MET A 1 177 ? 11.090 12.034 -1.654 1.00 75.12 177 MET A O 1
ATOM 1423 N N . GLU A 1 178 ? 11.243 11.513 0.509 1.00 72.69 178 GLU A N 1
ATOM 1424 C CA . GLU A 1 178 ? 9.810 11.661 0.756 1.00 72.69 178 GLU A CA 1
ATOM 1425 C C . GLU A 1 178 ? 9.353 13.124 0.700 1.00 72.69 178 GLU A C 1
ATOM 1427 O O . GLU A 1 178 ? 8.246 13.424 0.250 1.00 72.69 178 GLU A O 1
ATOM 1432 N N . ARG A 1 179 ? 10.220 14.063 1.097 1.00 72.69 179 ARG A N 1
ATOM 1433 C CA . ARG A 1 179 ? 9.966 15.489 0.880 1.00 72.69 179 ARG A CA 1
ATOM 1434 C C . ARG A 1 179 ? 9.937 15.827 -0.608 1.00 72.69 179 ARG A C 1
ATOM 1436 O O . ARG A 1 179 ? 9.027 16.528 -1.031 1.00 72.69 179 ARG A O 1
ATOM 1443 N N . GLN A 1 180 ? 10.871 15.285 -1.385 1.00 75.25 180 GLN A N 1
ATOM 1444 C CA . GLN A 1 180 ? 10.877 15.461 -2.835 1.00 75.25 180 GLN A CA 1
ATOM 1445 C C . GLN A 1 180 ? 9.626 14.851 -3.484 1.00 75.25 180 GLN A C 1
ATOM 1447 O O . GLN A 1 180 ? 9.026 15.483 -4.344 1.00 75.25 180 GLN A O 1
ATOM 1452 N N . LYS A 1 181 ? 9.166 13.684 -3.008 1.00 70.62 181 LYS A N 1
ATOM 1453 C CA . LYS A 1 181 ? 7.919 13.045 -3.463 1.00 70.62 181 LYS A CA 1
ATOM 1454 C C . LYS A 1 181 ? 6.690 13.933 -3.229 1.00 70.62 181 LYS A C 1
ATOM 1456 O O . LYS A 1 181 ? 5.816 13.980 -4.085 1.00 70.62 181 LYS A O 1
ATOM 1461 N N . ARG A 1 182 ? 6.624 14.643 -2.092 1.00 68.38 182 ARG A N 1
ATOM 1462 C CA . ARG A 1 182 ? 5.537 15.597 -1.776 1.00 68.38 182 ARG A CA 1
ATOM 1463 C C . ARG A 1 182 ? 5.591 16.889 -2.593 1.00 68.38 182 ARG A C 1
ATOM 1465 O O . ARG A 1 182 ? 4.589 17.591 -2.660 1.00 68.38 182 ARG A O 1
ATOM 1472 N N . GLU A 1 183 ? 6.758 17.232 -3.126 1.00 69.19 183 GLU A N 1
ATOM 1473 C CA . GLU A 1 183 ? 6.979 18.417 -3.964 1.00 69.19 183 GLU A CA 1
ATOM 1474 C C . GLU A 1 183 ? 6.852 18.092 -5.467 1.00 69.19 183 GLU A C 1
ATOM 1476 O O . GLU A 1 183 ? 7.033 18.978 -6.300 1.00 69.19 183 GLU A O 1
ATOM 1481 N N . ASP A 1 184 ? 6.549 16.836 -5.809 1.00 71.00 184 ASP A N 1
ATOM 1482 C CA . ASP A 1 184 ? 6.382 16.361 -7.181 1.00 71.00 184 ASP A CA 1
ATOM 1483 C C . ASP A 1 184 ? 5.043 16.810 -7.797 1.00 71.00 184 ASP A C 1
ATOM 1485 O O . ASP A 1 184 ? 4.085 17.117 -7.090 1.00 71.00 184 ASP A O 1
ATOM 1489 N N . GLU A 1 185 ? 4.983 16.838 -9.126 1.00 76.12 185 GLU A N 1
ATOM 1490 C CA . GLU A 1 185 ? 3.831 17.265 -9.924 1.00 76.12 185 GLU A CA 1
ATOM 1491 C C . GLU A 1 185 ? 2.705 16.215 -9.956 1.00 76.12 185 GLU A C 1
ATOM 1493 O O . GLU A 1 185 ? 1.551 16.560 -10.198 1.00 76.12 185 GLU A O 1
ATOM 1498 N N . PHE A 1 186 ? 3.013 14.940 -9.687 1.00 80.19 186 PHE A N 1
ATOM 1499 C CA . PHE A 1 186 ? 2.025 13.857 -9.733 1.00 80.19 186 PHE A CA 1
ATOM 1500 C C . PHE A 1 186 ? 1.048 13.890 -8.552 1.00 80.19 186 PHE A C 1
ATOM 1502 O O . PHE A 1 186 ? 1.460 13.880 -7.390 1.00 80.19 186 PHE A O 1
ATOM 1509 N N . GLU A 1 187 ? -0.249 13.830 -8.862 1.00 75.69 187 GLU A N 1
ATOM 1510 C CA . GLU A 1 187 ? -1.329 13.789 -7.869 1.00 75.69 187 GLU A CA 1
ATOM 1511 C C . GLU A 1 187 ? -1.524 12.390 -7.262 1.00 75.69 187 GLU A C 1
ATOM 1513 O O . GLU A 1 187 ? -1.935 12.282 -6.105 1.00 75.69 187 GLU A O 1
ATOM 1518 N N . THR A 1 188 ? -1.209 11.323 -8.008 1.00 81.31 188 THR A N 1
ATOM 1519 C CA . THR A 1 188 ? -1.404 9.931 -7.571 1.00 81.31 188 THR A CA 1
ATOM 1520 C C . THR A 1 188 ? -0.148 9.073 -7.728 1.00 81.31 188 THR A C 1
ATOM 1522 O O . THR A 1 188 ? 0.750 9.364 -8.527 1.00 81.31 188 THR A O 1
ATOM 1525 N N . ASP A 1 189 ? -0.081 7.978 -6.966 1.00 82.56 189 ASP A N 1
ATOM 1526 C CA . ASP A 1 189 ? 0.994 6.991 -7.109 1.00 82.56 189 ASP A CA 1
ATOM 1527 C C . ASP A 1 189 ? 0.896 6.221 -8.437 1.00 82.56 189 ASP A C 1
ATOM 1529 O O . ASP A 1 189 ? 1.929 5.863 -9.007 1.00 82.56 189 ASP A O 1
ATOM 1533 N N . TRP A 1 190 ? -0.314 6.070 -8.989 1.00 87.25 190 TRP A N 1
ATOM 1534 C CA . TRP A 1 190 ? -0.520 5.532 -10.333 1.00 87.25 190 TRP A CA 1
ATOM 1535 C C . TRP A 1 190 ? 0.120 6.409 -11.413 1.00 87.25 190 TRP A C 1
ATOM 1537 O O . TRP A 1 190 ? 0.851 5.893 -12.256 1.00 87.25 190 TRP A O 1
ATOM 1547 N N . ASP A 1 191 ? -0.097 7.728 -11.380 1.00 86.12 191 ASP A N 1
ATOM 1548 C CA . ASP A 1 191 ? 0.457 8.638 -12.396 1.00 86.12 191 ASP A CA 1
ATOM 1549 C C . ASP A 1 191 ? 1.988 8.610 -12.392 1.00 86.12 191 ASP A C 1
ATOM 1551 O O . ASP A 1 191 ? 2.638 8.582 -13.441 1.00 86.12 191 ASP A O 1
ATOM 1555 N N . ARG A 1 192 ? 2.567 8.549 -11.190 1.00 87.12 192 ARG A N 1
ATOM 1556 C CA . ARG A 1 192 ? 4.006 8.403 -10.989 1.00 87.12 192 ARG A CA 1
ATOM 1557 C C . ARG A 1 192 ? 4.518 7.085 -11.563 1.00 87.12 192 ARG A C 1
ATOM 1559 O O . ARG A 1 192 ? 5.506 7.090 -12.296 1.00 87.12 192 ARG A O 1
ATOM 1566 N N . PHE A 1 193 ? 3.863 5.972 -11.231 1.00 86.31 193 PHE A N 1
ATOM 1567 C CA . PHE A 1 193 ? 4.222 4.653 -11.747 1.00 86.31 193 PHE A CA 1
ATOM 1568 C C . PHE A 1 193 ? 4.148 4.623 -13.278 1.00 86.31 193 PHE A C 1
ATOM 1570 O O . PHE A 1 193 ? 5.126 4.264 -13.930 1.00 86.31 193 PHE A O 1
ATOM 1577 N N . ALA A 1 194 ? 3.032 5.078 -13.849 1.00 88.62 194 ALA A N 1
ATOM 1578 C CA . ALA A 1 194 ? 2.800 5.088 -15.287 1.00 88.62 194 ALA A CA 1
ATOM 1579 C C . ALA A 1 194 ? 3.843 5.930 -16.033 1.00 88.62 194 ALA A C 1
ATOM 1581 O O . ALA A 1 194 ? 4.349 5.501 -17.067 1.00 88.62 194 ALA A O 1
ATOM 1582 N N . CYS A 1 195 ? 4.214 7.098 -15.499 1.00 88.00 195 CYS A N 1
ATOM 1583 C CA . CYS A 1 195 ? 5.249 7.938 -16.096 1.00 88.00 195 CYS A CA 1
ATOM 1584 C C . CYS A 1 195 ? 6.627 7.260 -16.076 1.00 88.00 195 CYS A C 1
ATOM 1586 O O . CYS A 1 195 ? 7.321 7.225 -17.095 1.00 88.00 195 CYS A O 1
ATOM 1588 N N . ILE A 1 196 ? 7.025 6.692 -14.933 1.00 87.69 196 ILE A N 1
ATOM 1589 C CA . ILE A 1 196 ? 8.313 5.996 -14.797 1.00 87.69 196 ILE A CA 1
ATOM 1590 C C . ILE A 1 196 ? 8.374 4.793 -15.741 1.00 87.69 196 ILE A C 1
ATOM 1592 O O . ILE A 1 196 ? 9.368 4.626 -16.449 1.00 87.69 196 ILE A O 1
ATOM 1596 N N . ASP A 1 197 ? 7.322 3.975 -15.770 1.00 87.44 197 ASP A N 1
ATOM 1597 C CA . ASP A 1 197 ? 7.302 2.760 -16.579 1.00 87.44 197 ASP A CA 1
ATOM 1598 C C . ASP A 1 197 ? 7.254 3.073 -18.079 1.00 87.44 197 ASP A C 1
ATOM 1600 O O . ASP A 1 197 ? 7.993 2.469 -18.855 1.00 87.44 197 ASP A O 1
ATOM 1604 N N . TYR A 1 198 ? 6.484 4.090 -18.483 1.00 89.50 198 TYR A N 1
ATOM 1605 C CA . TYR A 1 198 ? 6.473 4.579 -19.861 1.00 89.50 198 TYR A CA 1
ATOM 1606 C C . TYR A 1 198 ? 7.863 5.042 -20.310 1.00 89.50 198 TYR A C 1
ATOM 1608 O O . TYR A 1 198 ? 8.339 4.627 -21.364 1.00 89.50 198 TYR A O 1
ATOM 1616 N N . ASN A 1 199 ? 8.546 5.858 -19.499 1.00 89.12 199 ASN A N 1
ATOM 1617 C CA . ASN A 1 199 ? 9.886 6.347 -19.831 1.00 89.12 199 ASN A CA 1
ATOM 1618 C C . ASN A 1 199 ? 10.901 5.202 -19.929 1.00 89.12 199 ASN A C 1
ATOM 1620 O O . ASN A 1 199 ? 11.727 5.189 -20.838 1.00 89.12 199 ASN A O 1
ATOM 1624 N N . ARG A 1 200 ? 10.823 4.221 -19.023 1.00 91.94 200 ARG A N 1
ATOM 1625 C CA . ARG A 1 200 ? 11.665 3.019 -19.070 1.00 91.94 200 ARG A CA 1
ATOM 1626 C C . ARG A 1 200 ? 11.453 2.247 -20.373 1.00 91.94 200 ARG A C 1
ATOM 1628 O O . ARG A 1 200 ? 12.430 1.910 -21.034 1.00 91.94 200 ARG A O 1
ATOM 1635 N N . LEU A 1 201 ? 10.199 1.993 -20.746 1.00 89.88 201 LEU A N 1
ATOM 1636 C CA . LEU A 1 201 ? 9.858 1.271 -21.974 1.00 89.88 201 LEU A CA 1
ATOM 1637 C C . LEU A 1 201 ? 10.289 2.033 -23.232 1.00 89.88 201 LEU A C 1
ATOM 1639 O O . LEU A 1 201 ? 10.807 1.410 -24.153 1.00 89.88 201 LEU A O 1
ATOM 1643 N N . ALA A 1 202 ? 10.134 3.358 -23.250 1.00 89.25 202 ALA A N 1
ATOM 1644 C CA . ALA A 1 202 ? 10.592 4.199 -24.353 1.00 89.25 202 ALA A CA 1
ATOM 1645 C C . ALA A 1 202 ? 12.119 4.119 -24.531 1.00 89.25 202 ALA A C 1
ATOM 1647 O O . ALA A 1 202 ? 12.596 3.916 -25.642 1.00 89.25 202 ALA A O 1
ATOM 1648 N N . MET A 1 203 ? 12.890 4.180 -23.438 1.00 89.50 203 MET A N 1
ATOM 1649 C CA . MET A 1 203 ? 14.350 4.015 -23.499 1.00 89.50 203 MET A CA 1
ATOM 1650 C C . MET A 1 203 ? 14.770 2.607 -23.952 1.00 89.50 203 MET A C 1
ATOM 1652 O O . MET A 1 203 ? 15.749 2.455 -24.678 1.00 89.50 203 MET A O 1
ATOM 1656 N N . GLU A 1 204 ? 14.051 1.565 -23.524 1.00 88.56 204 GLU A N 1
ATOM 1657 C CA . GLU A 1 204 ? 14.294 0.184 -23.969 1.00 88.56 204 GLU A CA 1
ATOM 1658 C C . GLU A 1 204 ? 13.963 -0.019 -25.459 1.00 88.56 204 GLU A C 1
ATOM 1660 O O . GLU A 1 204 ? 14.581 -0.863 -26.113 1.00 88.56 204 GLU A O 1
ATOM 1665 N N . GLU A 1 205 ? 12.994 0.725 -25.999 1.00 86.50 205 GLU A N 1
ATOM 1666 C CA . GLU A 1 205 ? 12.666 0.741 -27.427 1.00 86.50 205 GLU A CA 1
ATOM 1667 C C . GLU A 1 205 ? 13.739 1.476 -28.236 1.00 86.50 205 GLU A C 1
ATOM 1669 O O . GLU A 1 205 ? 14.262 0.889 -29.181 1.00 86.50 205 GLU A O 1
ATOM 1674 N N . GLU A 1 206 ? 14.154 2.673 -27.808 1.00 87.00 206 GLU A N 1
ATOM 1675 C CA . GLU A 1 206 ? 15.252 3.428 -28.432 1.00 87.00 206 GLU A CA 1
ATOM 1676 C C . GLU A 1 206 ? 16.545 2.597 -28.487 1.00 87.00 206 GLU A C 1
ATOM 1678 O O . GLU A 1 206 ? 17.160 2.478 -29.544 1.00 87.00 206 GLU A O 1
ATOM 1683 N N . ALA A 1 207 ? 16.917 1.928 -27.389 1.00 85.06 207 ALA A N 1
ATOM 1684 C CA . ALA A 1 207 ? 18.101 1.066 -27.353 1.00 85.06 207 ALA A CA 1
ATOM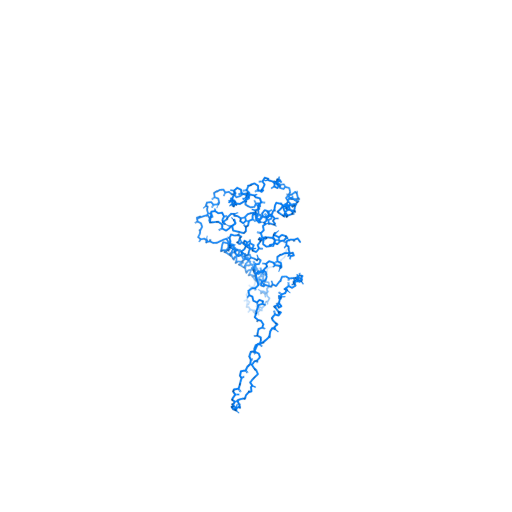 1685 C C . ALA A 1 207 ? 18.004 -0.124 -28.327 1.00 85.06 207 ALA A C 1
ATOM 1687 O O . ALA A 1 207 ? 19.002 -0.532 -28.920 1.00 85.06 207 ALA A O 1
ATOM 1688 N N . ARG A 1 208 ? 16.802 -0.687 -28.514 1.00 85.31 208 ARG A N 1
ATOM 1689 C CA . ARG A 1 208 ? 16.570 -1.782 -29.466 1.00 85.31 208 ARG A CA 1
ATOM 1690 C C . ARG A 1 208 ? 16.636 -1.293 -30.912 1.00 85.31 208 ARG A C 1
ATOM 1692 O O . ARG A 1 208 ? 17.113 -2.026 -31.774 1.00 85.31 208 ARG A O 1
ATOM 1699 N N . GLU A 1 209 ? 16.145 -0.088 -31.186 1.00 85.00 209 GLU A N 1
ATOM 1700 C CA . GLU A 1 209 ? 16.256 0.544 -32.503 1.00 85.00 209 GLU A CA 1
ATOM 1701 C C . GLU A 1 209 ? 17.712 0.890 -32.839 1.00 85.00 209 GLU A C 1
ATOM 1703 O O . GLU A 1 209 ? 18.148 0.639 -33.962 1.00 85.00 209 GLU A O 1
ATOM 1708 N N . GLU A 1 210 ? 18.485 1.390 -31.869 1.00 79.38 210 GLU A N 1
ATOM 1709 C CA . GLU A 1 210 ? 19.929 1.613 -32.009 1.00 79.38 210 GLU A CA 1
ATOM 1710 C C . GLU A 1 210 ? 20.682 0.304 -32.292 1.00 79.38 210 GLU A C 1
ATOM 1712 O O . GLU A 1 210 ? 21.454 0.253 -33.248 1.00 79.38 210 GLU A O 1
ATOM 1717 N N . GLU A 1 211 ? 20.407 -0.772 -31.543 1.00 77.38 211 GLU A N 1
ATOM 1718 C CA . GLU A 1 211 ? 21.003 -2.098 -31.781 1.00 77.38 211 GLU A CA 1
ATOM 1719 C C . GLU A 1 211 ? 20.623 -2.651 -33.168 1.00 77.38 211 GLU A C 1
ATOM 1721 O O . GLU A 1 211 ? 21.465 -3.191 -33.887 1.00 77.38 211 GLU A O 1
ATOM 1726 N N . ALA A 1 212 ? 19.367 -2.479 -33.591 1.00 77.44 212 ALA A N 1
ATOM 1727 C CA . ALA A 1 212 ? 18.913 -2.902 -34.914 1.00 77.44 212 ALA A CA 1
ATOM 1728 C C . ALA A 1 212 ? 19.588 -2.110 -36.049 1.00 77.44 212 ALA A C 1
ATOM 1730 O O . ALA A 1 212 ? 19.931 -2.695 -37.078 1.00 77.44 212 ALA A O 1
ATOM 1731 N N . MET A 1 213 ? 19.809 -0.803 -35.866 1.00 72.00 213 MET A N 1
ATOM 1732 C CA . MET A 1 213 ? 20.545 0.034 -36.819 1.00 72.00 213 MET A CA 1
ATOM 1733 C C . MET A 1 213 ? 22.046 -0.287 -36.838 1.00 72.00 213 MET A C 1
ATOM 1735 O O . MET A 1 213 ? 22.657 -0.256 -37.904 1.00 72.00 213 MET A O 1
ATOM 1739 N N . GLU A 1 214 ? 22.650 -0.623 -35.696 1.00 63.41 214 GLU A N 1
ATOM 1740 C CA . GLU A 1 214 ? 24.054 -1.050 -35.620 1.00 63.41 214 GLU A CA 1
ATOM 1741 C C . GLU A 1 214 ? 24.284 -2.365 -36.385 1.00 63.41 214 GLU A C 1
ATOM 1743 O O . GLU A 1 214 ? 25.269 -2.495 -37.113 1.00 63.41 214 GLU A O 1
ATOM 1748 N N . ILE A 1 215 ? 23.342 -3.310 -36.304 1.00 58.50 215 ILE A N 1
ATOM 1749 C CA . ILE A 1 215 ? 23.381 -4.565 -37.071 1.00 58.50 215 ILE A CA 1
ATOM 1750 C C . ILE A 1 215 ? 23.272 -4.307 -38.584 1.00 58.50 215 ILE A C 1
ATOM 1752 O O . ILE A 1 215 ? 24.004 -4.931 -39.351 1.00 58.50 215 ILE A O 1
ATOM 1756 N N . ASP A 1 216 ? 22.409 -3.383 -39.016 1.00 55.66 216 ASP A N 1
ATOM 1757 C CA . ASP A 1 216 ? 22.237 -3.019 -40.433 1.00 55.66 216 ASP A CA 1
ATOM 1758 C C . ASP A 1 216 ? 23.536 -2.440 -41.030 1.00 55.66 216 ASP A C 1
ATOM 1760 O O . ASP A 1 216 ? 24.014 -2.920 -42.059 1.00 55.66 216 ASP A O 1
ATOM 1764 N N . TRP A 1 217 ? 24.205 -1.513 -40.331 1.00 56.62 217 TRP A N 1
ATOM 1765 C CA . TRP A 1 217 ? 25.487 -0.940 -40.772 1.00 56.62 217 TRP A CA 1
ATOM 1766 C C . TRP A 1 217 ? 26.629 -1.960 -40.875 1.00 56.62 217 TRP A C 1
ATOM 1768 O O . TRP A 1 217 ? 27.446 -1.859 -41.788 1.00 56.62 217 TRP A O 1
ATOM 1778 N N . VAL A 1 218 ? 26.691 -2.957 -39.985 1.00 57.72 218 VAL A N 1
ATOM 1779 C CA . VAL A 1 218 ? 27.724 -4.012 -40.037 1.00 57.72 218 VAL A CA 1
ATOM 1780 C C . VAL A 1 218 ? 27.516 -4.965 -41.224 1.00 57.72 218 VAL A C 1
ATOM 1782 O O . VAL A 1 218 ? 28.474 -5.583 -41.681 1.00 57.72 218 VAL A O 1
ATOM 1785 N N . THR A 1 219 ? 26.297 -5.072 -41.766 1.00 58.69 219 THR A N 1
ATOM 1786 C CA . THR A 1 219 ? 26.000 -5.953 -42.913 1.00 58.69 219 THR A CA 1
ATOM 1787 C C . THR A 1 219 ? 26.221 -5.325 -44.292 1.00 58.69 219 THR A C 1
ATOM 1789 O O . THR A 1 219 ? 26.209 -6.052 -45.281 1.00 58.69 219 THR A O 1
ATOM 1792 N N . VAL A 1 220 ? 26.444 -4.009 -44.380 1.00 56.50 220 VAL A N 1
ATOM 1793 C CA . VAL A 1 220 ? 26.578 -3.290 -45.666 1.00 56.50 220 VAL A CA 1
ATOM 1794 C C . VAL A 1 220 ? 28.035 -3.195 -46.160 1.00 56.50 220 VAL A C 1
ATOM 1796 O O . VAL A 1 220 ? 28.252 -2.899 -47.329 1.00 56.50 220 VAL A O 1
ATOM 1799 N N . ASP A 1 221 ? 29.038 -3.506 -45.331 1.00 54.38 221 ASP A N 1
ATOM 1800 C CA . ASP A 1 221 ? 30.464 -3.327 -45.681 1.00 54.38 221 ASP A CA 1
ATOM 1801 C C . ASP A 1 221 ? 31.172 -4.583 -46.256 1.00 54.38 221 ASP A C 1
ATOM 1803 O O . ASP A 1 221 ? 32.378 -4.537 -46.492 1.00 54.38 221 ASP A O 1
ATOM 1807 N N . ASP A 1 222 ? 30.464 -5.693 -46.519 1.00 56.59 222 ASP A N 1
ATOM 1808 C CA . ASP A 1 222 ? 31.070 -6.946 -47.036 1.00 56.59 222 ASP A CA 1
ATOM 1809 C C . ASP A 1 222 ? 30.650 -7.337 -48.480 1.00 56.59 222 ASP A C 1
ATOM 1811 O O . ASP A 1 222 ? 31.059 -8.396 -48.956 1.00 56.59 222 ASP A O 1
ATOM 1815 N N . GLU A 1 223 ? 29.872 -6.520 -49.215 1.00 55.97 223 GLU A N 1
ATOM 1816 C CA . GLU A 1 223 ? 29.368 -6.898 -50.562 1.00 55.97 223 GLU A CA 1
ATOM 1817 C C . GLU A 1 223 ? 29.758 -6.001 -51.760 1.00 55.97 223 GLU A C 1
ATOM 1819 O O . GLU A 1 223 ? 29.246 -6.239 -52.849 1.00 55.97 223 GLU A O 1
ATOM 1824 N N . ASP A 1 224 ? 30.714 -5.068 -51.663 1.00 52.12 224 ASP A N 1
ATOM 1825 C CA . ASP A 1 224 ? 31.155 -4.298 -52.848 1.00 52.12 224 ASP A CA 1
ATOM 1826 C C . ASP A 1 224 ? 32.689 -4.107 -52.946 1.00 52.12 224 ASP A C 1
ATOM 1828 O O . ASP A 1 224 ? 33.207 -3.031 -52.657 1.00 52.12 224 ASP A O 1
ATOM 1832 N N . ASP A 1 225 ? 33.419 -5.126 -53.425 1.00 50.22 225 ASP A N 1
ATOM 1833 C CA . ASP A 1 225 ? 34.589 -4.931 -54.317 1.00 50.22 225 ASP A CA 1
ATOM 1834 C C . ASP A 1 225 ? 34.905 -6.207 -55.128 1.00 50.22 225 ASP A C 1
ATOM 1836 O O . ASP A 1 225 ? 35.957 -6.822 -54.986 1.00 50.22 225 ASP A O 1
ATOM 1840 N N . ASP A 1 226 ? 33.981 -6.629 -55.995 1.00 50.53 226 ASP A N 1
ATOM 1841 C CA . ASP A 1 226 ? 34.280 -7.565 -57.088 1.00 50.53 226 ASP A CA 1
ATOM 1842 C C . ASP A 1 226 ? 33.718 -6.991 -58.400 1.00 50.53 226 ASP A C 1
ATOM 1844 O O . ASP A 1 226 ? 32.526 -7.096 -58.698 1.00 50.53 226 ASP A O 1
ATOM 1848 N N . GLY A 1 227 ? 34.577 -6.360 -59.210 1.00 38.50 227 GLY A N 1
ATOM 1849 C CA . GLY A 1 227 ? 34.161 -5.788 -60.494 1.00 38.50 227 GLY A CA 1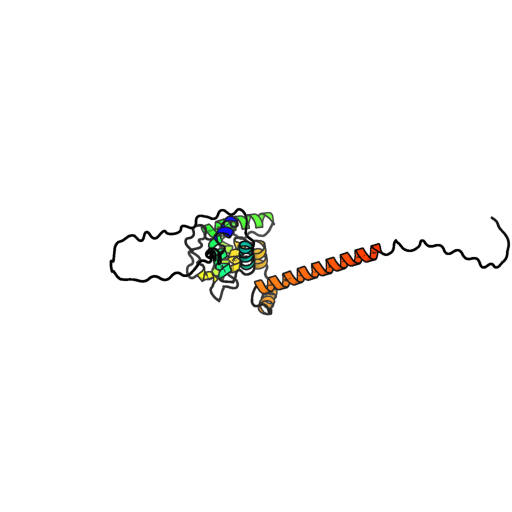
ATOM 1850 C C . GLY A 1 227 ? 35.285 -5.201 -61.348 1.00 38.50 227 GLY A C 1
ATOM 1851 O O . GLY A 1 227 ? 35.416 -3.986 -61.457 1.00 38.50 227 GLY A O 1
ATOM 1852 N N . ASP A 1 228 ? 36.060 -6.081 -61.986 1.00 41.28 228 ASP A N 1
ATOM 1853 C CA . ASP A 1 228 ? 37.029 -5.807 -63.057 1.00 41.28 228 ASP A CA 1
ATOM 1854 C C . ASP A 1 228 ? 36.562 -4.772 -64.108 1.00 41.28 228 ASP A C 1
ATOM 1856 O O . ASP A 1 228 ? 35.527 -4.959 -64.749 1.00 41.28 228 ASP A O 1
ATOM 1860 N N . ASP A 1 229 ? 37.418 -3.793 -64.438 1.00 41.16 229 ASP A N 1
ATOM 1861 C CA . ASP A 1 229 ? 37.405 -3.163 -65.767 1.00 41.16 229 ASP A CA 1
ATOM 1862 C C . ASP A 1 229 ? 38.827 -3.058 -66.352 1.00 41.16 229 ASP A C 1
ATOM 1864 O O . ASP A 1 229 ? 39.638 -2.169 -66.075 1.00 41.16 229 ASP A O 1
ATOM 1868 N N . PHE A 1 230 ? 39.134 -4.057 -67.177 1.00 39.59 230 PHE A N 1
ATOM 1869 C CA . PHE A 1 230 ? 40.292 -4.149 -68.050 1.00 39.59 230 PHE A CA 1
ATOM 1870 C C . PHE A 1 230 ? 40.131 -3.165 -69.218 1.00 39.59 230 PHE A C 1
ATOM 1872 O O . PHE A 1 230 ? 39.371 -3.427 -70.148 1.00 39.59 230 PHE A O 1
ATOM 1879 N N . ASN A 1 231 ? 40.912 -2.078 -69.256 1.00 36.62 231 ASN A N 1
ATOM 1880 C CA . ASN A 1 231 ? 41.187 -1.406 -70.529 1.00 36.62 231 ASN A CA 1
ATOM 1881 C C . ASN A 1 231 ? 42.574 -0.743 -70.601 1.00 36.62 231 ASN A C 1
ATOM 1883 O O . ASN A 1 231 ? 42.805 0.374 -70.147 1.00 36.62 231 ASN A O 1
ATOM 1887 N N . SER A 1 232 ? 43.494 -1.482 -71.223 1.00 42.75 232 SER A N 1
ATOM 1888 C CA . SER A 1 232 ? 44.533 -1.026 -72.155 1.00 42.75 232 SER A CA 1
ATOM 1889 C C . SER A 1 232 ? 44.699 0.492 -72.337 1.00 42.75 232 SER A C 1
ATOM 1891 O O . SER A 1 232 ? 43.925 1.097 -73.071 1.00 42.75 232 SER A O 1
ATOM 1893 N N . LEU A 1 233 ? 45.826 1.049 -71.876 1.00 38.62 233 LEU A N 1
ATOM 1894 C CA . LEU A 1 233 ? 46.589 2.077 -72.602 1.00 38.62 233 LEU A CA 1
ATOM 1895 C C . LEU A 1 233 ? 48.060 2.029 -72.154 1.00 38.62 233 LEU A C 1
ATOM 1897 O O . LEU A 1 233 ? 48.394 2.262 -70.997 1.00 38.62 233 LEU A O 1
ATOM 1901 N N . GLY A 1 234 ? 48.931 1.643 -73.086 1.00 34.81 234 GLY A N 1
ATOM 1902 C CA . GLY A 1 234 ? 50.340 1.368 -72.833 1.00 34.81 234 GLY A CA 1
ATOM 1903 C C . GLY A 1 234 ? 51.230 2.599 -72.676 1.00 34.81 234 GLY A C 1
ATOM 1904 O O . GLY A 1 234 ? 50.903 3.680 -73.150 1.00 34.81 234 GLY A O 1
ATOM 1905 N N . LEU A 1 235 ? 52.380 2.359 -72.038 1.00 38.72 235 LEU A N 1
ATOM 1906 C CA . LEU A 1 235 ? 53.686 3.045 -72.073 1.00 38.72 235 LEU A CA 1
ATOM 1907 C C . LEU A 1 235 ? 54.447 2.438 -70.874 1.00 38.72 235 LEU A C 1
ATOM 1909 O O . LEU A 1 235 ? 53.952 2.496 -69.763 1.00 38.72 235 LEU A O 1
ATOM 1913 N N . GLY A 1 236 ? 55.589 1.769 -70.951 1.00 34.00 236 GLY A N 1
ATOM 1914 C CA . GLY A 1 236 ? 56.656 1.739 -71.932 1.00 34.00 236 GLY A CA 1
ATOM 1915 C C . GLY A 1 236 ? 57.967 1.720 -71.135 1.00 34.00 236 GLY A C 1
ATOM 1916 O O . GLY A 1 236 ? 58.314 2.734 -70.545 1.00 34.00 236 GLY A O 1
ATOM 1917 N N . GLY A 1 237 ? 58.680 0.587 -71.143 1.00 35.34 237 GLY A N 1
ATOM 1918 C CA . GLY A 1 237 ? 60.064 0.443 -70.654 1.00 35.34 237 GLY A CA 1
ATOM 1919 C C . GLY A 1 237 ? 60.221 0.312 -69.131 1.00 35.34 237 GLY A C 1
ATOM 1920 O O . GLY A 1 237 ? 59.462 0.884 -68.370 1.00 35.34 237 GLY A O 1
ATOM 1921 N N . ALA A 1 238 ? 61.191 -0.410 -68.585 1.00 37.72 238 ALA A N 1
ATOM 1922 C CA . ALA A 1 238 ? 62.249 -1.255 -69.121 1.00 37.72 238 ALA A CA 1
ATOM 1923 C C . ALA A 1 238 ? 62.801 -2.088 -67.935 1.00 37.72 238 ALA A C 1
ATOM 1925 O O . ALA A 1 238 ? 62.678 -1.629 -66.804 1.00 37.72 238 ALA A O 1
ATOM 1926 N N . SER A 1 239 ? 63.388 -3.265 -68.224 1.00 40.59 239 SER A N 1
ATOM 1927 C CA . SER A 1 239 ? 64.587 -3.875 -67.580 1.00 40.59 239 SER A CA 1
ATOM 1928 C C . SER A 1 239 ? 64.732 -3.788 -66.042 1.00 40.59 239 SER A C 1
ATOM 1930 O O . SER A 1 239 ? 64.751 -2.701 -65.491 1.00 40.59 239 SER A O 1
ATOM 1932 N N . GLU A 1 240 ? 65.022 -4.809 -65.239 1.00 35.50 240 GLU A N 1
ATOM 1933 C CA . GLU A 1 240 ? 65.640 -6.129 -65.388 1.00 35.50 240 GLU A CA 1
ATOM 1934 C C . GLU A 1 240 ? 65.610 -6.727 -63.956 1.00 35.50 240 GLU A C 1
ATOM 1936 O O . GLU A 1 240 ? 65.715 -5.982 -62.981 1.00 35.50 240 GLU A O 1
ATOM 1941 N N . ALA A 1 241 ? 65.438 -8.039 -63.803 1.00 36.56 241 ALA A N 1
ATOM 1942 C CA . ALA A 1 241 ? 65.566 -8.758 -62.521 1.00 36.56 241 ALA A CA 1
ATOM 1943 C C . ALA A 1 241 ? 67.059 -9.127 -62.269 1.00 36.56 241 ALA A C 1
ATOM 1945 O O . ALA A 1 241 ? 67.902 -8.681 -63.045 1.00 36.56 241 ALA A O 1
ATOM 1946 N N . PRO A 1 242 ? 67.448 -10.076 -61.387 1.00 55.59 242 PRO A N 1
ATOM 1947 C CA . PRO A 1 242 ? 66.928 -10.524 -60.083 1.00 55.59 242 PRO A CA 1
ATOM 1948 C C . PRO A 1 242 ? 68.040 -10.623 -58.994 1.00 55.59 242 PRO A C 1
ATOM 1950 O O . PRO A 1 242 ? 69.223 -10.676 -59.320 1.00 55.59 242 PRO A O 1
ATOM 1953 N N . PHE A 1 243 ? 67.658 -10.705 -57.711 1.00 40.69 243 PHE A N 1
ATOM 1954 C CA . PHE A 1 243 ? 68.043 -11.711 -56.689 1.00 40.69 243 PHE A CA 1
ATOM 1955 C C . PHE A 1 243 ? 67.608 -11.244 -55.297 1.00 40.69 243 PHE A C 1
ATOM 1957 O O . PHE A 1 243 ? 67.895 -10.078 -54.946 1.00 40.69 243 PHE A O 1
#

pLDDT: mean 72.66, std 23.03, range [26.75, 95.19]

Secondary structure (DSSP, 8-state):
--HHHHHHHS--TTTT----------------------------------------SS--HHHHHHHHHHHH-SSSHHHHHHHHHHH-SS-SS-B-HHHHHHHHHHHHHHHHHHTPPPPPHHHHHHHHHHHH--S-SS-B-HHHHT-TTTHHHHHHHHHHHH-HHHHHHHHT--HHHHHHHHTSS-SSHHHHHHHHHHHHHHHHHHHHHHHHHHHHHHHSSSS--------------------